Protein AF-A0A1Q3WBA0-F1 (afdb_monomer)

Mean predicted aligned error: 8.62 Å

Nearest PDB structures (foldseek):
  8e0m-assembly3_I  TM=2.182E-01  e=8.206E+00  synthetic construct

Foldseek 3Di:
DDDDDPDPVVVVVVVVVVVVVVVVVVVVVLVVLLDDQAAADL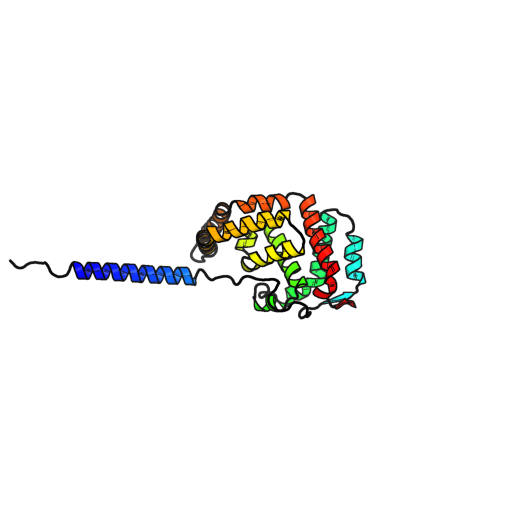PAAAAFDCPPADEDAPVLLVCLCVQLVPLALVSLVVSLVSCCVRQPPVVCVVCPPCLLPVVSSNNAHSLRLLSSLLCLCCVQCVPPFPLSSCLVRVNSLVVNLVSCVLLVVVVLNVLSVVQVVLCVVCVVVLSVLSCQLPPPVDDNVSNVVSSVVNVVSTDSRVVNSVLVVDSSSSSSSSVSSSVSCVVPVSSRHHHD

Sequence (240 aa):
MSGILGNDWLDWLLNIAVVLAVGSFVWRFIRSRLRIVKQFDINQGNQSKLIHSVTVEKEQMNDITISHNANSYDSIGNAINEYTELLFDNMAKEHRGEERSHEFWLELTRGQKVFWTYLVFEGEVDNGGLFQFMHNSPEHLYAARQMMVELKQERLLTDYNIFLKEVEEKRTQLRWNTWRSNNPFYSQQKRLQAFSEGYKILKTPEIIEAYFYEDDFKGQWRKAMCDYIKRNADQYAVLA

Structure (mmCIF, N/CA/C/O backbone):
data_AF-A0A1Q3WBA0-F1
#
_entry.id   AF-A0A1Q3WBA0-F1
#
loop_
_atom_site.group_PDB
_atom_site.id
_atom_site.type_symbol
_atom_site.label_atom_id
_atom_site.label_alt_id
_atom_site.label_comp_id
_atom_site.label_asym_id
_atom_site.label_entity_id
_atom_site.label_seq_id
_atom_site.pdbx_PDB_ins_code
_atom_site.Cartn_x
_atom_site.Cartn_y
_atom_site.Cartn_z
_atom_site.occupancy
_atom_site.B_iso_or_equiv
_atom_site.auth_seq_id
_atom_site.auth_comp_id
_atom_site.auth_asym_id
_atom_site.auth_atom_id
_atom_site.pdbx_PDB_model_num
ATOM 1 N N . MET A 1 1 ? 18.504 -17.896 -75.028 1.00 42.22 1 MET A N 1
ATOM 2 C CA . MET A 1 1 ? 18.855 -17.181 -73.783 1.00 42.22 1 MET A CA 1
ATOM 3 C C . MET A 1 1 ? 17.558 -16.788 -73.097 1.00 42.22 1 MET A C 1
ATOM 5 O O . MET A 1 1 ? 16.963 -15.789 -73.463 1.00 42.22 1 MET A O 1
ATOM 9 N N . SER A 1 2 ? 17.061 -17.617 -72.185 1.00 44.16 2 SER A N 1
ATOM 10 C CA . SER A 1 2 ? 15.859 -17.327 -71.393 1.00 44.16 2 SER A CA 1
ATOM 11 C C . SER A 1 2 ? 16.131 -17.820 -69.980 1.00 44.16 2 SER A C 1
ATOM 13 O O . SER A 1 2 ? 15.772 -18.935 -69.612 1.00 44.16 2 SER A O 1
ATOM 15 N N . GLY A 1 3 ? 16.909 -17.033 -69.246 1.00 46.50 3 GLY A N 1
ATOM 16 C CA . GLY A 1 3 ? 17.319 -17.339 -67.887 1.00 46.50 3 GLY A CA 1
ATOM 17 C C . GLY A 1 3 ? 16.836 -16.251 -66.943 1.00 46.50 3 GLY A C 1
ATOM 18 O O . GLY A 1 3 ? 17.272 -15.114 -67.062 1.00 46.50 3 GLY A O 1
ATOM 19 N N . ILE A 1 4 ? 15.978 -16.662 -66.007 1.00 50.81 4 ILE A N 1
ATOM 20 C CA . ILE A 1 4 ? 15.913 -16.152 -64.632 1.00 50.81 4 ILE A CA 1
ATOM 21 C C . ILE A 1 4 ? 15.488 -14.675 -64.500 1.00 50.81 4 ILE A C 1
ATOM 23 O O . ILE A 1 4 ? 16.278 -13.815 -64.139 1.00 50.81 4 ILE A O 1
ATOM 27 N N . LEU A 1 5 ? 14.204 -14.392 -64.727 1.00 53.22 5 LEU A N 1
ATOM 28 C CA . LEU A 1 5 ? 13.527 -13.194 -64.197 1.00 53.22 5 LEU A CA 1
ATOM 29 C C . LEU A 1 5 ? 12.119 -13.561 -63.701 1.00 53.22 5 LEU A C 1
ATOM 31 O O . LEU A 1 5 ? 11.122 -12.942 -64.060 1.00 53.22 5 LEU A O 1
ATOM 35 N N . GLY A 1 6 ? 12.016 -14.629 -62.915 1.00 56.62 6 GLY A N 1
ATOM 36 C CA . GLY A 1 6 ? 10.739 -15.083 -62.374 1.00 56.62 6 GLY A CA 1
ATOM 37 C C . GLY A 1 6 ? 10.922 -15.640 -60.977 1.00 56.62 6 GLY A C 1
ATOM 38 O O . GLY A 1 6 ? 11.302 -16.798 -60.866 1.00 56.62 6 GLY A O 1
ATOM 39 N N . ASN A 1 7 ? 10.702 -14.786 -59.966 1.00 58.06 7 ASN A N 1
ATOM 40 C CA . ASN A 1 7 ? 10.197 -15.083 -58.606 1.00 58.06 7 ASN A CA 1
ATOM 41 C C . ASN A 1 7 ? 10.767 -14.192 -57.481 1.00 58.06 7 ASN A C 1
ATOM 43 O O . ASN A 1 7 ? 10.247 -14.254 -56.373 1.00 58.06 7 ASN A O 1
ATOM 47 N N . ASP A 1 8 ? 11.709 -13.282 -57.757 1.00 73.62 8 ASP A N 1
ATOM 48 C CA . ASP A 1 8 ? 12.313 -12.409 -56.722 1.00 73.62 8 ASP A CA 1
ATOM 49 C C . ASP A 1 8 ? 11.293 -11.612 -55.886 1.00 73.62 8 ASP A C 1
ATOM 51 O O . ASP A 1 8 ? 11.456 -11.426 -54.680 1.00 73.62 8 ASP A O 1
ATOM 55 N N . TRP A 1 9 ? 10.204 -11.144 -56.504 1.00 79.94 9 TRP A N 1
ATOM 56 C CA . TRP A 1 9 ? 9.186 -10.361 -55.797 1.00 79.94 9 TRP A CA 1
ATOM 57 C C . TRP A 1 9 ? 8.284 -11.225 -54.899 1.00 79.94 9 TRP A C 1
ATOM 59 O O . TRP A 1 9 ? 7.791 -10.733 -53.883 1.00 79.94 9 TRP A O 1
ATOM 69 N N . LEU A 1 10 ? 8.087 -12.506 -55.239 1.00 79.62 10 LEU A N 1
ATOM 70 C CA . LEU A 1 10 ? 7.336 -13.460 -54.417 1.00 79.62 10 LEU A CA 1
ATOM 71 C C . LEU A 1 10 ? 8.139 -13.849 -53.177 1.00 79.62 10 LEU A C 1
ATOM 73 O O . LEU A 1 10 ? 7.582 -13.872 -52.081 1.00 79.62 10 LEU A O 1
ATOM 77 N N . ASP A 1 11 ? 9.445 -14.061 -53.328 1.00 80.12 11 ASP A N 1
ATOM 78 C CA . ASP A 1 11 ? 10.343 -14.319 -52.201 1.00 80.12 11 ASP A CA 1
ATOM 79 C C . ASP A 1 11 ? 10.444 -13.096 -51.280 1.00 80.12 11 ASP A C 1
ATOM 81 O O . ASP A 1 11 ? 10.443 -13.225 -50.053 1.00 80.12 11 ASP A O 1
ATOM 85 N N . TRP A 1 12 ? 10.448 -11.883 -51.839 1.00 83.88 12 TRP A N 1
ATOM 86 C CA . TRP A 1 12 ? 10.403 -10.650 -51.051 1.00 83.88 12 TRP A CA 1
ATOM 87 C C . TRP A 1 12 ? 9.094 -10.509 -50.259 1.00 83.88 12 TRP A C 1
ATOM 89 O O . TRP A 1 12 ? 9.121 -10.226 -49.058 1.00 83.88 12 TRP A O 1
ATOM 99 N N . LEU A 1 13 ? 7.945 -10.778 -50.889 1.00 86.06 13 LEU A N 1
ATOM 100 C CA . LEU A 1 13 ? 6.645 -10.778 -50.208 1.00 86.06 13 LEU A CA 1
ATOM 101 C C . LEU A 1 13 ? 6.547 -11.862 -49.133 1.00 86.06 13 LEU A C 1
ATOM 103 O O . LEU A 1 13 ? 6.006 -11.599 -48.059 1.00 86.06 13 LEU A O 1
ATOM 107 N N . LEU A 1 14 ? 7.087 -13.055 -49.388 1.00 86.38 14 LEU A N 1
ATOM 108 C CA . LEU A 1 14 ? 7.121 -14.141 -48.413 1.00 86.38 14 LEU A CA 1
ATOM 109 C C . LEU A 1 14 ? 7.961 -13.750 -47.193 1.00 86.38 14 LEU A C 1
ATOM 111 O O . LEU A 1 14 ? 7.514 -13.927 -46.061 1.00 86.38 14 LEU A O 1
ATOM 115 N N . ASN A 1 15 ? 9.130 -13.143 -47.403 1.00 85.94 15 ASN A N 1
ATOM 116 C CA . ASN A 1 15 ? 9.971 -12.641 -46.317 1.00 85.94 15 ASN A CA 1
ATOM 117 C C . ASN A 1 15 ? 9.261 -11.558 -45.490 1.00 85.94 15 ASN A C 1
ATOM 119 O O . ASN A 1 15 ? 9.297 -11.608 -44.260 1.00 85.94 15 ASN A O 1
ATOM 123 N N . ILE A 1 16 ? 8.549 -10.623 -46.127 1.00 89.31 16 ILE A N 1
ATOM 124 C CA . ILE A 1 16 ? 7.741 -9.620 -45.413 1.00 89.31 16 ILE A CA 1
ATOM 125 C C . ILE A 1 16 ? 6.619 -10.281 -44.618 1.00 89.31 16 ILE A C 1
ATOM 127 O O . ILE A 1 16 ? 6.418 -9.942 -43.452 1.00 89.31 16 ILE A O 1
ATOM 131 N N . ALA A 1 17 ? 5.906 -11.239 -45.210 1.00 89.25 17 ALA A N 1
ATOM 132 C CA . ALA A 1 17 ? 4.840 -11.964 -44.530 1.00 89.25 17 ALA A CA 1
ATOM 133 C C . ALA A 1 17 ? 5.369 -12.724 -43.304 1.00 89.25 17 ALA A C 1
ATOM 135 O O . ALA A 1 17 ? 4.744 -12.677 -42.244 1.00 89.25 17 ALA A O 1
ATOM 136 N N . VAL A 1 18 ? 6.545 -13.352 -43.407 1.00 89.25 18 VAL A N 1
ATOM 137 C CA . VAL A 1 18 ? 7.218 -14.027 -42.287 1.00 89.25 18 VAL A CA 1
ATOM 138 C C . VAL A 1 18 ? 7.628 -13.026 -41.206 1.00 89.25 18 VAL A C 1
ATOM 140 O O . VAL A 1 18 ? 7.329 -13.253 -40.035 1.00 89.25 18 VAL A O 1
ATOM 143 N N . VAL A 1 19 ? 8.239 -11.893 -41.563 1.00 90.31 19 VAL A N 1
ATOM 144 C CA . VAL A 1 19 ? 8.619 -10.845 -40.596 1.00 90.31 19 VAL A CA 1
ATOM 145 C C . VAL A 1 19 ? 7.391 -10.273 -39.883 1.00 90.31 19 VAL A C 1
ATOM 147 O O . VAL A 1 19 ? 7.418 -10.109 -38.664 1.00 90.31 19 VAL A O 1
ATOM 150 N N . LEU A 1 20 ? 6.292 -10.023 -40.598 1.00 89.38 20 LEU A N 1
ATOM 151 C CA . LEU A 1 20 ? 5.037 -9.552 -40.006 1.00 89.38 20 LEU A CA 1
ATOM 152 C C . LEU A 1 20 ? 4.384 -10.618 -39.119 1.00 89.38 20 LEU A C 1
ATOM 154 O O . LEU A 1 20 ? 3.871 -10.285 -38.050 1.00 89.38 20 LEU A O 1
ATOM 158 N N . ALA A 1 21 ? 4.423 -11.892 -39.514 1.00 86.12 21 ALA A N 1
ATOM 159 C CA . ALA A 1 21 ? 3.879 -12.995 -38.727 1.00 86.12 21 ALA A CA 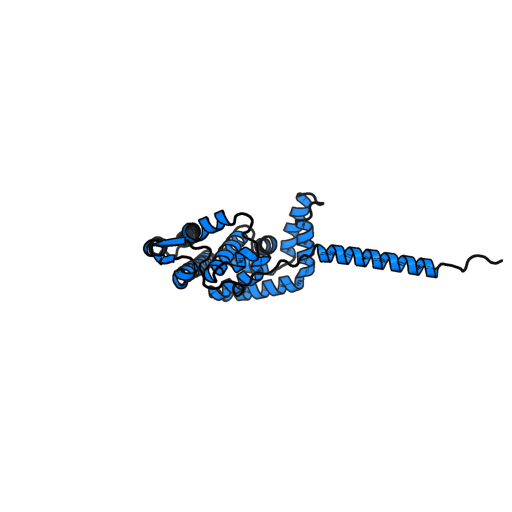1
ATOM 160 C C . ALA A 1 21 ? 4.675 -13.212 -37.433 1.00 86.12 21 ALA A C 1
ATOM 162 O O . ALA A 1 21 ? 4.083 -13.288 -36.356 1.00 86.12 21 ALA A O 1
ATOM 163 N N . VAL A 1 22 ? 6.008 -13.236 -37.517 1.00 86.94 22 VAL A N 1
ATOM 164 C CA . VAL A 1 22 ? 6.902 -13.335 -36.354 1.00 86.94 22 VAL A CA 1
ATOM 165 C C . VAL A 1 22 ? 6.763 -12.095 -35.478 1.00 86.94 22 VAL A C 1
ATOM 167 O O . VAL A 1 22 ? 6.588 -12.227 -34.271 1.00 86.94 22 VAL A O 1
ATOM 170 N N . GLY A 1 23 ? 6.750 -10.896 -36.062 1.00 86.38 23 GLY A N 1
ATOM 171 C CA . GLY A 1 23 ? 6.551 -9.641 -35.338 1.00 86.38 23 GLY A CA 1
ATOM 172 C C . GLY A 1 23 ? 5.206 -9.590 -34.611 1.00 86.38 23 GLY A C 1
ATOM 173 O O . GLY A 1 23 ? 5.156 -9.233 -33.437 1.00 86.38 23 GLY A O 1
ATOM 174 N N . SER A 1 24 ? 4.120 -10.022 -35.258 1.00 82.44 24 SER A N 1
ATOM 175 C CA . SER A 1 24 ? 2.780 -10.112 -34.664 1.00 82.44 24 SER A CA 1
ATOM 176 C C . SER A 1 24 ? 2.705 -11.175 -33.570 1.00 82.44 24 SER A C 1
ATOM 178 O O . SER A 1 24 ? 2.121 -10.930 -32.513 1.00 82.44 24 SER A O 1
ATOM 180 N N . PHE A 1 25 ? 3.332 -12.336 -33.775 1.00 81.62 25 PHE A N 1
ATOM 181 C CA . PHE A 1 25 ? 3.422 -13.386 -32.765 1.00 81.62 25 PHE A CA 1
ATOM 182 C C . PHE A 1 25 ? 4.210 -12.913 -31.544 1.00 81.62 25 PHE A C 1
ATOM 184 O O . PHE A 1 25 ? 3.712 -13.020 -30.428 1.00 81.62 25 PHE A O 1
ATOM 191 N N . VAL A 1 26 ? 5.389 -12.321 -31.744 1.00 79.00 26 VAL A N 1
ATOM 192 C CA . VAL A 1 26 ? 6.217 -11.741 -30.680 1.00 79.00 26 VAL A CA 1
ATOM 193 C C . VAL A 1 26 ? 5.460 -10.618 -29.971 1.00 79.00 26 VAL A C 1
ATOM 195 O O . VAL A 1 26 ? 5.419 -10.605 -28.746 1.00 79.00 26 VAL A O 1
ATOM 198 N N . TRP A 1 27 ? 4.771 -9.734 -30.697 1.00 75.94 27 TRP A N 1
ATOM 199 C CA . TRP A 1 27 ? 3.952 -8.669 -30.111 1.00 75.94 27 TRP A CA 1
ATOM 200 C C . TRP A 1 27 ? 2.781 -9.213 -29.288 1.00 75.94 27 TRP A C 1
ATOM 202 O O . TRP A 1 27 ? 2.548 -8.754 -28.172 1.00 75.94 27 TRP A O 1
ATOM 212 N N . ARG A 1 28 ? 2.058 -10.220 -29.790 1.00 72.44 28 ARG A N 1
ATOM 213 C CA . ARG A 1 28 ? 0.975 -10.897 -29.056 1.00 72.44 28 ARG A CA 1
ATOM 214 C C . ARG A 1 28 ? 1.505 -11.641 -27.837 1.00 72.44 28 ARG A C 1
ATOM 216 O O . ARG A 1 28 ? 0.902 -11.549 -26.770 1.00 72.44 28 ARG A O 1
ATOM 223 N N . PHE A 1 29 ? 2.632 -12.329 -27.972 1.00 71.25 29 PHE A N 1
ATOM 224 C CA . PHE A 1 29 ? 3.295 -13.045 -26.889 1.00 71.25 29 PHE A CA 1
ATOM 225 C C . PHE A 1 29 ? 3.735 -12.075 -25.789 1.00 71.25 29 PHE A C 1
ATOM 227 O O . PHE A 1 29 ? 3.346 -12.255 -24.634 1.00 71.25 29 PHE A O 1
ATOM 234 N N . ILE A 1 30 ? 4.426 -10.991 -26.154 1.00 66.81 30 ILE A N 1
ATOM 235 C CA . ILE A 1 30 ? 4.799 -9.899 -25.249 1.00 66.81 30 ILE A CA 1
ATOM 236 C C . ILE A 1 30 ? 3.536 -9.324 -24.602 1.00 66.81 30 ILE A C 1
ATOM 238 O O . ILE A 1 30 ? 3.411 -9.379 -23.385 1.00 66.81 30 ILE A O 1
ATOM 242 N N . ARG A 1 31 ? 2.536 -8.883 -25.374 1.00 63.75 31 ARG A N 1
ATOM 243 C CA . ARG A 1 31 ? 1.287 -8.299 -24.850 1.00 63.75 31 ARG A CA 1
ATOM 244 C C . ARG A 1 31 ? 0.543 -9.224 -23.885 1.00 63.75 31 ARG A C 1
ATOM 246 O O . ARG A 1 31 ? 0.021 -8.744 -22.887 1.00 63.75 31 ARG A O 1
ATOM 253 N N . SER A 1 32 ? 0.507 -10.529 -24.151 1.00 56.81 32 SER A N 1
ATOM 254 C CA . SER A 1 32 ? -0.146 -11.511 -23.272 1.00 56.81 32 SER A CA 1
ATOM 255 C C . SER A 1 32 ? 0.597 -11.711 -21.946 1.00 56.81 32 SER A C 1
ATOM 257 O O . SER A 1 32 ? -0.029 -11.935 -20.911 1.00 56.81 32 SER A O 1
ATOM 259 N N . ARG A 1 33 ? 1.930 -11.582 -21.961 1.00 57.09 33 ARG A N 1
ATOM 260 C CA . ARG A 1 33 ? 2.794 -11.627 -20.774 1.00 57.09 33 ARG A CA 1
ATOM 261 C C . ARG A 1 33 ? 2.853 -10.287 -20.036 1.00 57.09 33 ARG A C 1
ATOM 263 O O . ARG A 1 33 ? 3.141 -10.277 -18.846 1.00 57.09 33 ARG A O 1
ATOM 270 N N . LEU A 1 34 ? 2.495 -9.184 -20.695 1.00 57.44 34 LEU A N 1
ATOM 271 C CA . LEU A 1 34 ? 2.247 -7.867 -20.098 1.00 57.44 34 LEU A CA 1
ATOM 272 C C . LEU A 1 34 ? 0.829 -7.788 -19.491 1.00 57.44 34 LEU A C 1
ATOM 274 O O . LEU A 1 34 ? 0.082 -6.847 -19.779 1.00 57.44 34 LEU A O 1
ATOM 278 N N . ARG A 1 35 ? 0.431 -8.788 -18.685 1.00 52.84 35 ARG A N 1
ATOM 279 C CA . ARG A 1 35 ? -0.866 -8.801 -17.982 1.00 52.84 35 ARG A CA 1
ATOM 280 C C . ARG A 1 35 ? -1.058 -7.469 -17.250 1.00 52.84 35 ARG A C 1
ATOM 282 O O . ARG A 1 35 ? -0.177 -7.011 -16.527 1.00 52.84 35 ARG A O 1
ATOM 289 N N . ILE A 1 36 ? -2.212 -6.838 -17.458 1.00 58.31 36 ILE A N 1
ATOM 290 C CA . ILE A 1 36 ? -2.608 -5.662 -16.686 1.00 58.31 36 ILE A CA 1
ATOM 291 C C . ILE A 1 36 ? -2.980 -6.184 -15.300 1.00 58.31 36 ILE A C 1
ATOM 293 O O . ILE A 1 36 ? -3.981 -6.885 -15.164 1.00 58.31 36 ILE A O 1
ATOM 297 N N . VAL A 1 37 ? -2.152 -5.889 -14.300 1.00 68.19 37 VAL A N 1
ATOM 298 C CA . VAL A 1 37 ? -2.517 -6.108 -12.898 1.00 68.19 37 VAL A CA 1
ATOM 299 C C . VAL A 1 37 ? -3.760 -5.266 -12.628 1.00 68.19 37 VAL A C 1
ATOM 301 O O . VAL A 1 37 ? -3.736 -4.054 -12.872 1.00 68.19 37 VAL A O 1
ATOM 304 N N . LYS A 1 38 ? -4.857 -5.909 -12.204 1.00 80.81 38 LYS A N 1
ATOM 305 C CA . LYS A 1 38 ? -6.061 -5.186 -11.784 1.00 80.81 38 LYS A CA 1
ATOM 306 C C . LYS A 1 38 ? -5.668 -4.282 -10.623 1.00 80.81 38 LYS A C 1
ATOM 308 O O . LYS A 1 38 ? -5.063 -4.743 -9.666 1.00 80.81 38 LYS A O 1
ATOM 313 N N . GLN A 1 39 ? -5.970 -3.002 -10.758 1.00 90.75 39 GLN A N 1
ATOM 314 C CA . GLN A 1 39 ? -5.640 -2.013 -9.746 1.00 90.75 39 GLN A CA 1
ATOM 315 C C . GLN A 1 39 ? -6.726 -2.009 -8.679 1.00 90.75 39 GLN A C 1
ATOM 317 O O . GLN A 1 39 ? -7.914 -2.077 -9.006 1.00 90.75 39 GLN A O 1
ATOM 322 N N . PHE A 1 40 ? -6.311 -1.931 -7.425 1.00 95.62 40 PHE A N 1
ATOM 323 C CA . PHE A 1 40 ? -7.199 -1.715 -6.302 1.00 95.62 40 PHE A CA 1
ATOM 324 C C . PHE A 1 40 ? -7.615 -0.248 -6.232 1.00 95.62 40 PHE A C 1
ATOM 326 O O . PHE A 1 40 ? -6.835 0.670 -6.492 1.00 95.62 40 PHE A O 1
ATOM 333 N N . ASP A 1 41 ? -8.880 -0.053 -5.887 1.00 95.81 41 ASP A N 1
ATOM 334 C CA . ASP A 1 41 ? -9.521 1.241 -5.698 1.00 95.81 41 ASP A CA 1
ATOM 335 C C . ASP A 1 41 ? -10.349 1.143 -4.419 1.00 95.81 41 ASP A C 1
ATOM 337 O O . ASP A 1 41 ? -11.211 0.263 -4.300 1.00 95.81 41 ASP A O 1
ATOM 341 N N . ILE A 1 42 ? -10.080 2.022 -3.451 1.00 96.88 42 ILE A N 1
ATOM 342 C CA . ILE A 1 42 ? -10.746 1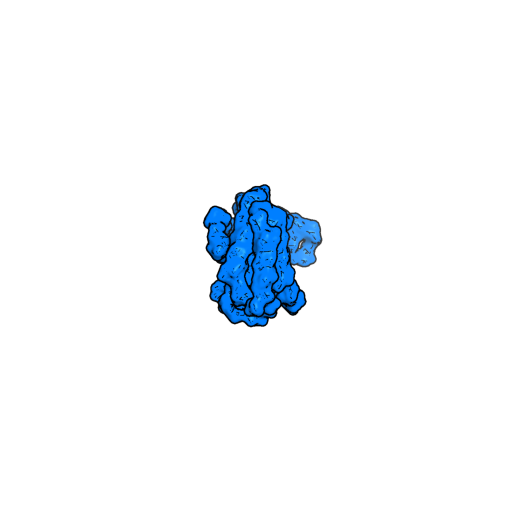.998 -2.144 1.00 96.88 42 ILE A CA 1
ATOM 343 C C . ILE A 1 42 ? -12.260 2.217 -2.268 1.00 96.88 42 ILE A C 1
ATOM 345 O O . ILE A 1 42 ? -13.016 1.812 -1.388 1.00 96.88 42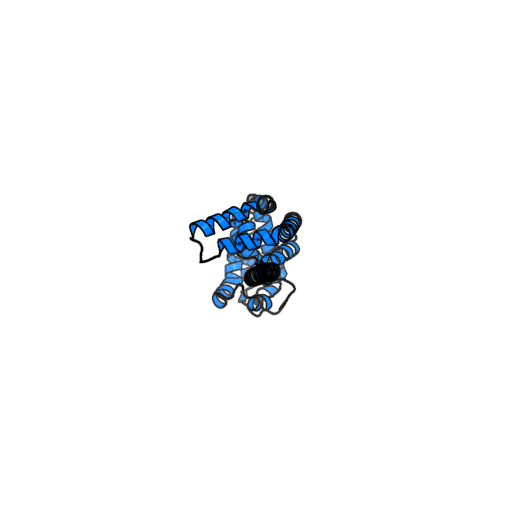 ILE A O 1
ATOM 349 N N . ASN A 1 43 ? -12.719 2.810 -3.375 1.00 96.00 43 ASN A N 1
ATOM 350 C CA . ASN A 1 43 ? -14.131 3.094 -3.632 1.00 96.00 43 ASN A CA 1
ATOM 351 C C . ASN A 1 43 ? -14.882 1.933 -4.306 1.00 96.00 43 ASN A C 1
ATOM 353 O O . ASN A 1 43 ? -16.095 2.020 -4.485 1.00 96.00 43 ASN A O 1
ATOM 357 N N . GLN A 1 44 ? -14.195 0.861 -4.710 1.00 95.06 44 GLN A N 1
ATOM 358 C CA . GLN A 1 44 ? -14.828 -0.294 -5.352 1.00 95.06 44 GLN A CA 1
ATOM 359 C C . GLN A 1 44 ? -15.251 -1.349 -4.330 1.00 95.06 44 GLN A C 1
ATOM 361 O O . GLN A 1 44 ? -14.561 -1.568 -3.340 1.00 95.06 44 GLN A O 1
ATOM 366 N N . GLY A 1 45 ? -16.357 -2.048 -4.596 1.00 94.50 45 GLY A N 1
ATOM 367 C CA . GLY A 1 45 ? -16.848 -3.145 -3.755 1.00 94.50 45 GLY A CA 1
ATOM 368 C C . GLY A 1 45 ? -17.501 -2.676 -2.456 1.00 94.50 45 GLY A C 1
ATOM 369 O O . GLY A 1 45 ? -18.058 -1.581 -2.387 1.00 94.50 45 GLY A O 1
ATOM 370 N N . ASN A 1 46 ? -17.434 -3.517 -1.427 1.00 94.50 46 ASN A N 1
ATOM 371 C CA . ASN A 1 46 ? -17.972 -3.233 -0.105 1.00 94.50 46 ASN A CA 1
ATOM 372 C C . ASN A 1 46 ? -17.361 -1.955 0.490 1.00 94.50 46 ASN A C 1
ATOM 374 O O . ASN A 1 46 ? -16.178 -1.679 0.318 1.00 94.50 46 ASN A O 1
ATOM 378 N N . GLN A 1 47 ? -18.172 -1.153 1.174 1.00 95.12 47 GLN A N 1
ATOM 379 C CA . GLN A 1 47 ? -17.715 0.097 1.785 1.00 95.12 47 GLN A CA 1
ATOM 380 C C . GLN A 1 47 ? -17.912 0.125 3.297 1.00 95.12 47 GLN A C 1
ATOM 382 O O . GLN A 1 47 ? -17.185 0.854 3.955 1.00 95.12 47 GLN A O 1
ATOM 387 N N . SER A 1 48 ? -18.844 -0.658 3.846 1.00 93.19 48 SER A N 1
ATOM 388 C CA . SER A 1 48 ? -19.259 -0.515 5.249 1.00 93.19 48 SER A CA 1
ATOM 389 C C . SER A 1 48 ? -19.654 -1.812 5.945 1.00 93.19 48 SER A C 1
ATOM 391 O O . SER A 1 48 ? -19.653 -1.862 7.171 1.00 93.19 48 SER A O 1
ATOM 393 N N . LYS A 1 49 ? -20.018 -2.871 5.213 1.00 93.50 49 LYS A N 1
ATOM 394 C CA . LYS A 1 49 ? -20.463 -4.117 5.840 1.00 93.50 49 LYS A CA 1
ATOM 395 C C . LYS A 1 49 ? -19.252 -4.888 6.353 1.00 93.50 49 LYS A C 1
ATOM 397 O O . LYS A 1 49 ? -18.442 -5.331 5.553 1.00 93.50 49 LYS A O 1
ATOM 402 N N . LEU A 1 50 ? -19.148 -5.116 7.655 1.00 90.44 50 LEU A N 1
ATOM 403 C CA . LEU A 1 50 ? -18.098 -5.972 8.205 1.00 90.44 50 LEU A CA 1
ATOM 404 C C . LEU A 1 50 ? -18.358 -7.441 7.830 1.00 90.44 50 LEU A C 1
ATOM 406 O O . LEU A 1 50 ? -19.174 -8.112 8.456 1.00 90.44 50 LEU A O 1
ATOM 410 N N . ILE A 1 51 ? -17.716 -7.909 6.758 1.00 89.25 51 ILE A N 1
ATOM 411 C CA . ILE A 1 51 ? -17.724 -9.322 6.344 1.00 89.25 51 ILE A CA 1
ATOM 412 C C . ILE A 1 51 ? -16.653 -10.076 7.133 1.00 89.25 51 ILE A C 1
ATOM 414 O O . ILE A 1 51 ? -16.943 -11.085 7.766 1.00 89.25 51 ILE A O 1
ATOM 418 N N . HIS A 1 52 ? -15.444 -9.514 7.154 1.00 85.25 52 HIS A N 1
ATOM 419 C CA . HIS A 1 52 ? -14.319 -9.984 7.953 1.00 85.25 52 HIS A CA 1
ATOM 420 C C . HIS A 1 52 ? -14.285 -9.170 9.243 1.00 85.25 52 HIS A C 1
ATOM 422 O O . HIS A 1 52 ? -13.665 -8.110 9.295 1.00 85.25 52 HIS A O 1
ATOM 428 N N . SER A 1 53 ? -15.065 -9.584 10.242 1.00 78.25 53 SER A N 1
ATOM 429 C CA . SER A 1 53 ? -15.227 -8.841 11.495 1.00 78.25 53 SER A CA 1
ATOM 430 C C . SER A 1 53 ? -14.531 -9.536 12.654 1.00 78.25 53 SER A C 1
ATOM 432 O O . SER A 1 53 ? -14.747 -10.727 12.875 1.00 78.25 53 SER A O 1
ATOM 434 N N . VAL A 1 54 ? -13.825 -8.766 13.471 1.00 83.19 54 VAL A N 1
ATOM 435 C CA . VAL A 1 54 ? -13.508 -9.154 14.847 1.00 83.19 54 VAL A CA 1
ATOM 436 C C . VAL A 1 54 ? -14.493 -8.480 15.799 1.00 83.19 54 VAL A C 1
ATOM 438 O O . VAL A 1 54 ? -15.029 -7.413 15.492 1.00 83.19 54 VAL A O 1
ATOM 441 N N . THR A 1 55 ? -14.769 -9.113 16.937 1.00 85.44 55 THR A N 1
ATOM 442 C CA . THR A 1 55 ? -15.439 -8.438 18.056 1.00 85.44 55 THR A CA 1
ATOM 443 C C . THR A 1 55 ? -14.363 -7.953 19.008 1.00 85.44 55 THR A C 1
ATOM 445 O O . THR A 1 55 ? -13.492 -8.736 19.385 1.00 85.44 55 THR A O 1
ATOM 448 N N . VAL A 1 56 ? -14.412 -6.676 19.367 1.00 86.38 56 VAL A N 1
ATOM 449 C CA . VAL A 1 56 ? -13.453 -6.051 20.282 1.00 86.38 56 VAL A CA 1
ATOM 450 C C . VAL A 1 56 ? -14.185 -5.240 21.322 1.00 86.38 56 VAL A C 1
ATOM 452 O O . VAL A 1 56 ? -15.135 -4.520 21.007 1.00 86.38 56 VAL A O 1
ATOM 455 N N . GLU A 1 57 ? -13.697 -5.317 22.552 1.00 86.94 57 GLU A N 1
ATOM 456 C CA . GLU A 1 57 ? -14.140 -4.427 23.614 1.00 86.94 57 GLU A CA 1
ATOM 457 C C . GLU A 1 57 ? -13.650 -3.010 23.306 1.00 86.94 57 GLU A C 1
ATOM 459 O O . GLU A 1 57 ? -12.488 -2.797 22.935 1.00 86.94 57 GLU A O 1
ATOM 464 N N . LYS A 1 58 ? -14.511 -2.003 23.486 1.00 82.81 58 LYS A N 1
ATOM 465 C CA . LYS A 1 58 ? -14.117 -0.592 23.284 1.00 82.81 58 LYS A CA 1
ATOM 466 C C . LYS A 1 58 ? -12.906 -0.198 24.126 1.00 82.81 58 LYS A C 1
ATOM 468 O O . LYS A 1 58 ? -12.108 0.636 23.704 1.00 82.81 58 LYS A O 1
ATOM 473 N N . GLU A 1 59 ? -12.780 -0.799 25.303 1.00 83.00 59 GLU A N 1
ATOM 474 C CA . GLU A 1 59 ? -11.671 -0.586 26.230 1.00 83.00 59 GLU A CA 1
ATOM 475 C C . GLU A 1 59 ? -10.335 -1.013 25.614 1.00 83.00 59 GLU A C 1
ATOM 477 O O . GLU A 1 59 ? -9.392 -0.236 25.667 1.00 83.00 59 GLU A O 1
ATOM 482 N N . GLN A 1 60 ? -10.276 -2.128 24.877 1.00 84.25 60 GLN A N 1
ATOM 483 C CA . GLN A 1 60 ? -9.042 -2.582 24.218 1.00 84.25 60 GLN A CA 1
ATOM 484 C C . GLN A 1 60 ? -8.534 -1.570 23.178 1.00 84.25 60 GLN A C 1
ATOM 486 O O . GLN A 1 60 ? -7.346 -1.265 23.117 1.00 84.25 60 GLN A O 1
ATOM 491 N N . MET A 1 61 ? -9.439 -0.980 22.390 1.00 82.12 61 MET A N 1
ATOM 492 C CA . MET A 1 61 ? -9.084 0.062 21.414 1.00 82.12 61 MET A CA 1
ATOM 493 C C . MET A 1 61 ? -8.607 1.362 22.089 1.00 82.12 61 MET A C 1
ATOM 495 O O . MET A 1 61 ? -7.753 2.083 21.550 1.00 82.12 61 MET A O 1
ATOM 499 N N . ASN A 1 62 ? -9.164 1.669 23.264 1.00 78.62 62 ASN A N 1
ATOM 500 C CA . ASN A 1 62 ? -8.767 2.812 24.081 1.00 78.62 62 ASN A CA 1
ATOM 501 C C . ASN A 1 62 ? -7.426 2.568 24.787 1.00 78.62 62 ASN A C 1
ATOM 503 O O . ASN A 1 62 ? -6.620 3.492 24.870 1.00 78.62 62 ASN A O 1
ATOM 507 N N . ASP A 1 63 ? -7.143 1.344 25.221 1.00 81.56 63 ASP A N 1
ATOM 508 C CA . ASP A 1 63 ? -5.900 0.987 25.904 1.00 81.56 63 ASP A CA 1
ATOM 509 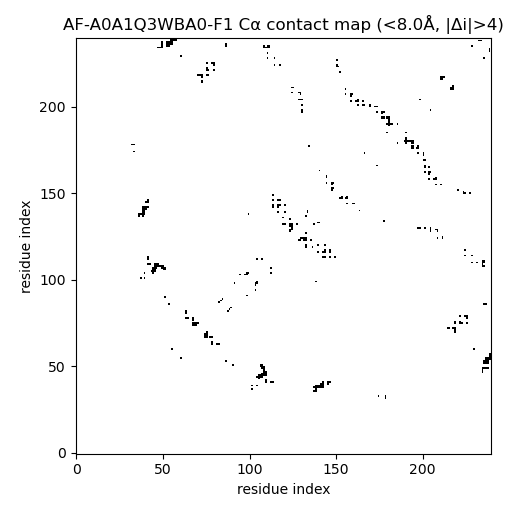C C . ASP A 1 63 ? -4.692 1.122 24.979 1.00 81.56 63 ASP A C 1
ATOM 511 O O . ASP A 1 63 ? -3.706 1.742 25.375 1.00 81.56 63 ASP A O 1
ATOM 515 N N . ILE A 1 64 ? -4.798 0.687 23.716 1.00 81.00 64 ILE A N 1
ATOM 516 C CA . ILE A 1 64 ? -3.766 0.941 22.689 1.00 81.00 64 ILE A CA 1
ATOM 517 C C . ILE A 1 64 ? -3.502 2.453 22.578 1.00 81.00 64 ILE A C 1
ATOM 519 O O . ILE A 1 64 ? -2.367 2.919 22.489 1.00 81.00 64 ILE A O 1
ATOM 523 N N . THR A 1 65 ? -4.562 3.265 22.631 1.00 72.00 65 THR A N 1
ATOM 524 C CA . THR A 1 65 ? -4.440 4.728 22.554 1.00 72.00 65 THR A CA 1
ATOM 525 C C . THR A 1 65 ? -3.724 5.319 23.762 1.00 72.00 65 THR A C 1
ATOM 527 O O . THR A 1 65 ? -2.895 6.214 23.594 1.00 72.00 65 THR A O 1
ATOM 530 N N . ILE A 1 66 ? -4.066 4.866 24.965 1.00 71.44 66 ILE A N 1
ATOM 531 C CA . ILE A 1 66 ? -3.530 5.397 26.220 1.00 71.44 66 ILE A CA 1
ATOM 532 C C . ILE A 1 66 ? -2.071 4.969 26.389 1.00 71.44 66 ILE A C 1
ATOM 534 O O . ILE A 1 66 ? -1.218 5.820 26.651 1.00 71.44 66 ILE A O 1
ATOM 538 N N . SER A 1 67 ? -1.782 3.685 26.171 1.00 72.94 67 SER A N 1
ATOM 539 C CA . SER A 1 67 ? -0.444 3.093 26.278 1.00 72.94 67 SER A CA 1
ATOM 540 C C . SER A 1 67 ? 0.555 3.740 25.323 1.00 72.94 67 SER A C 1
ATOM 542 O O . SER A 1 67 ? 1.731 3.873 25.660 1.00 72.94 67 SER A O 1
ATOM 544 N N . HIS A 1 68 ? 0.074 4.230 24.176 1.00 71.81 68 HIS A N 1
ATOM 545 C CA . HIS A 1 68 ? 0.911 4.823 23.137 1.00 71.81 68 HIS A CA 1
ATOM 546 C C . HIS A 1 68 ? 0.696 6.325 22.915 1.00 71.81 68 HIS A C 1
ATOM 548 O O . HIS A 1 68 ? 1.062 6.864 21.871 1.00 71.81 68 HIS A O 1
ATOM 554 N N . ASN A 1 69 ? 0.152 7.036 23.908 1.00 64.88 69 ASN A N 1
ATOM 555 C CA . ASN A 1 69 ? -0.084 8.485 23.837 1.00 64.88 69 ASN A CA 1
ATOM 556 C C . ASN A 1 69 ? 1.217 9.322 23.817 1.00 64.88 69 ASN A C 1
ATOM 558 O O . ASN A 1 69 ? 1.196 10.531 23.584 1.00 64.88 69 ASN A O 1
ATOM 562 N N . ALA A 1 70 ? 2.374 8.700 24.058 1.00 60.41 70 ALA A N 1
ATOM 563 C CA . ALA A 1 70 ? 3.655 9.342 23.807 1.00 60.41 70 ALA A CA 1
ATOM 564 C C . ALA A 1 70 ? 3.857 9.484 22.289 1.00 60.41 70 ALA A C 1
ATOM 566 O O . ALA A 1 70 ? 3.910 8.486 21.575 1.00 60.41 70 ALA A O 1
ATOM 567 N N . ASN A 1 71 ? 4.026 10.719 21.801 1.00 63.38 71 ASN A N 1
ATOM 568 C CA . ASN A 1 71 ? 4.336 11.021 20.394 1.00 63.38 71 ASN A CA 1
ATOM 569 C C . ASN A 1 71 ? 5.750 10.553 19.965 1.00 63.38 71 ASN A C 1
ATOM 571 O O . ASN A 1 71 ? 6.345 11.144 19.068 1.00 63.38 71 ASN A O 1
ATOM 575 N N . SER A 1 72 ? 6.331 9.545 20.623 1.00 66.00 72 SER A N 1
ATOM 576 C CA . SER A 1 72 ? 7.601 8.963 20.201 1.00 66.00 72 SER A CA 1
ATOM 577 C C . SER A 1 72 ? 7.378 7.959 19.072 1.00 66.00 72 SER A C 1
ATOM 579 O O . SER A 1 72 ? 6.359 7.266 19.014 1.00 66.00 72 SER A O 1
ATOM 581 N N . TYR A 1 73 ? 8.357 7.875 18.175 1.00 63.75 73 TYR A N 1
ATOM 582 C CA . TYR A 1 73 ? 8.326 6.986 17.016 1.00 63.75 73 TYR A CA 1
ATOM 583 C C . TYR A 1 73 ? 8.089 5.511 17.398 1.00 63.75 73 TYR A C 1
ATOM 585 O O . TYR A 1 73 ? 7.213 4.865 16.818 1.00 63.75 73 TYR A O 1
ATOM 593 N N . ASP A 1 74 ? 8.792 5.011 18.421 1.00 73.31 74 ASP A N 1
ATOM 594 C CA . ASP A 1 74 ? 8.661 3.625 18.897 1.00 73.31 74 ASP A CA 1
ATOM 595 C C . ASP A 1 74 ? 7.282 3.347 19.506 1.00 73.31 74 ASP A C 1
ATOM 597 O O . ASP A 1 74 ? 6.678 2.308 19.252 1.00 73.31 74 ASP A O 1
ATOM 601 N N . SER A 1 75 ? 6.748 4.304 20.272 1.00 74.38 75 SER A N 1
ATOM 602 C CA . SER A 1 75 ? 5.428 4.190 20.897 1.00 74.38 75 SER A CA 1
ATOM 603 C C . SER A 1 75 ? 4.330 4.062 19.842 1.00 74.38 75 SER A C 1
ATOM 605 O O . SER A 1 75 ? 3.494 3.166 19.910 1.00 74.38 75 SER A O 1
ATOM 607 N N . ILE A 1 76 ? 4.361 4.905 18.811 1.00 75.25 76 ILE A N 1
ATOM 608 C CA . ILE A 1 76 ? 3.351 4.868 17.749 1.00 75.25 76 ILE A CA 1
ATOM 609 C C . ILE A 1 76 ? 3.548 3.639 16.841 1.00 75.25 76 ILE A C 1
ATOM 611 O O . ILE A 1 76 ? 2.565 3.062 16.379 1.00 75.25 76 ILE A O 1
ATOM 615 N N . GLY A 1 77 ? 4.791 3.202 16.607 1.00 74.62 77 GLY A N 1
ATOM 616 C CA . GLY A 1 77 ? 5.073 1.946 15.902 1.00 74.62 77 GLY A CA 1
ATOM 617 C C . GLY A 1 77 ? 4.447 0.734 16.592 1.00 74.62 77 GLY A C 1
ATOM 618 O O . GLY A 1 77 ? 3.771 -0.061 15.944 1.00 74.62 77 GLY A O 1
ATOM 619 N N . ASN A 1 78 ? 4.587 0.646 17.915 1.00 82.88 78 ASN A N 1
ATOM 620 C CA . ASN A 1 78 ? 3.963 -0.416 18.703 1.00 82.88 78 ASN A CA 1
ATOM 621 C C . ASN A 1 78 ? 2.431 -0.374 18.611 1.00 82.88 78 ASN A C 1
ATOM 623 O O . ASN A 1 78 ? 1.816 -1.417 18.420 1.00 82.88 78 ASN A O 1
ATOM 627 N N . ALA A 1 79 ? 1.820 0.817 18.608 1.00 84.62 79 ALA A N 1
ATOM 628 C CA . ALA A 1 79 ? 0.373 0.948 18.427 1.00 84.62 79 ALA A CA 1
ATOM 629 C C . ALA A 1 79 ? -0.125 0.380 17.084 1.00 84.62 79 ALA A C 1
ATOM 631 O O . ALA A 1 79 ? -1.183 -0.243 17.035 1.00 84.62 79 ALA A O 1
ATOM 632 N N . ILE A 1 80 ? 0.617 0.584 15.988 1.00 89.75 80 ILE A N 1
ATOM 633 C CA . ILE A 1 80 ? 0.267 0.012 14.676 1.00 89.75 80 ILE A CA 1
ATOM 634 C C . ILE A 1 80 ? 0.347 -1.517 14.706 1.00 89.75 80 ILE A C 1
ATOM 636 O O . ILE A 1 80 ? -0.542 -2.179 14.165 1.00 89.75 80 ILE A O 1
ATOM 640 N N . ASN A 1 81 ? 1.368 -2.078 15.360 1.00 88.62 81 ASN A N 1
ATOM 641 C CA . ASN A 1 81 ? 1.495 -3.526 15.526 1.00 88.62 81 ASN A CA 1
ATOM 642 C C . ASN A 1 81 ? 0.326 -4.089 16.343 1.00 88.62 81 ASN A C 1
ATOM 644 O O . ASN A 1 81 ? -0.330 -5.021 15.886 1.00 88.62 81 ASN A O 1
ATOM 648 N N . GLU A 1 82 ? -0.013 -3.469 17.476 1.00 90.38 82 GLU A N 1
ATOM 649 C CA . GLU A 1 82 ? -1.149 -3.891 18.305 1.00 90.38 82 GLU A CA 1
ATOM 650 C C . GLU A 1 82 ? -2.482 -3.786 17.548 1.00 90.38 82 GLU A C 1
ATOM 652 O O . GLU A 1 82 ? -3.297 -4.705 17.605 1.00 90.38 82 GLU A O 1
ATOM 657 N N . TYR A 1 83 ? -2.701 -2.728 16.756 1.00 91.12 83 TYR A N 1
ATOM 658 C CA . TYR A 1 83 ? -3.877 -2.655 15.882 1.00 91.12 83 TYR A CA 1
ATOM 659 C C . TYR A 1 83 ? -3.886 -3.744 14.807 1.00 91.12 83 TYR A C 1
ATOM 661 O O . TYR A 1 83 ? -4.957 -4.240 14.460 1.00 91.12 83 TYR A O 1
ATOM 669 N N . THR A 1 84 ? -2.727 -4.121 14.272 1.00 89.94 84 THR A N 1
ATOM 670 C CA . THR A 1 84 ? -2.623 -5.192 13.272 1.00 89.94 84 THR A CA 1
ATOM 671 C C . THR A 1 84 ? -3.000 -6.538 13.887 1.00 89.94 84 THR A C 1
ATOM 673 O O . THR A 1 84 ? -3.864 -7.236 13.352 1.00 89.94 84 THR A O 1
ATOM 676 N N . GLU A 1 85 ? -2.435 -6.856 15.052 1.00 88.69 85 GLU A N 1
ATOM 677 C CA . GLU A 1 85 ? -2.744 -8.078 15.800 1.00 88.69 85 GLU A CA 1
ATOM 678 C C . GLU A 1 85 ? -4.223 -8.136 16.211 1.00 88.69 85 GLU A C 1
ATOM 680 O O . GLU A 1 85 ? -4.876 -9.175 16.103 1.00 88.69 85 GLU A O 1
ATOM 685 N N . LEU A 1 86 ? -4.783 -7.005 16.640 1.00 88.81 86 LEU A N 1
ATOM 686 C CA . LEU A 1 86 ? -6.157 -6.936 17.120 1.00 88.81 86 LEU A CA 1
ATOM 687 C C . LEU A 1 86 ? -7.191 -7.016 15.988 1.00 88.81 86 LEU A C 1
ATOM 689 O O . LEU A 1 86 ? -8.215 -7.682 16.132 1.00 88.81 86 LEU A O 1
ATOM 693 N N . LEU A 1 87 ? -6.949 -6.318 14.873 1.00 89.25 87 LEU A N 1
ATOM 694 C CA . LEU A 1 87 ? -7.957 -6.088 13.831 1.00 89.25 87 LEU A CA 1
ATOM 695 C C . LEU A 1 87 ? -7.773 -6.956 12.579 1.00 89.25 87 LEU A C 1
ATOM 697 O O . LEU A 1 87 ? -8.737 -7.146 11.839 1.00 89.25 87 LEU A O 1
ATOM 701 N N . PHE A 1 88 ? -6.563 -7.453 12.308 1.00 86.44 88 PHE A N 1
ATOM 702 C CA . PHE A 1 88 ? -6.210 -8.034 11.005 1.00 86.44 88 PHE A CA 1
ATOM 703 C C . PHE A 1 88 ? -5.564 -9.416 11.059 1.00 86.44 88 PHE A C 1
ATOM 705 O O . PHE A 1 88 ? -5.692 -10.159 10.090 1.00 86.44 88 PHE A O 1
ATOM 712 N N . ASP A 1 89 ? -4.927 -9.812 12.156 1.00 81.56 89 ASP A N 1
ATOM 713 C CA . ASP A 1 89 ? -4.185 -11.078 12.237 1.00 81.56 89 ASP A CA 1
ATOM 714 C C . ASP A 1 89 ? -5.030 -12.311 11.890 1.00 81.56 89 ASP A C 1
ATOM 716 O O . ASP A 1 89 ? -4.588 -13.206 11.166 1.00 81.56 89 ASP A O 1
ATOM 720 N N . ASN A 1 90 ? -6.269 -12.358 12.384 1.00 78.00 90 ASN A N 1
ATOM 721 C CA . ASN A 1 90 ? -7.191 -13.455 12.087 1.00 78.00 90 ASN A CA 1
ATOM 722 C C . ASN A 1 90 ? -7.648 -13.420 10.623 1.00 78.00 90 ASN A C 1
ATOM 724 O O . ASN A 1 90 ? -7.634 -14.453 9.959 1.00 78.00 90 ASN A O 1
ATOM 728 N N . MET A 1 91 ? -7.943 -12.229 10.093 1.00 81.06 91 MET A N 1
ATOM 729 C CA . MET A 1 91 ? -8.301 -12.040 8.684 1.00 81.06 91 MET A CA 1
ATOM 730 C C . MET A 1 91 ? -7.162 -12.484 7.753 1.00 81.06 91 MET A C 1
ATOM 732 O O . MET A 1 91 ? -7.391 -13.219 6.797 1.00 81.06 91 MET A O 1
ATOM 736 N N . ALA A 1 92 ? -5.921 -12.098 8.052 1.00 78.12 92 ALA A N 1
ATOM 737 C CA . ALA A 1 92 ? -4.751 -12.479 7.266 1.00 78.12 92 ALA A CA 1
ATOM 738 C C . ALA A 1 92 ? -4.491 -13.996 7.308 1.00 78.12 92 ALA A C 1
ATOM 740 O O . ALA A 1 92 ? -4.094 -14.588 6.305 1.00 78.12 92 ALA A O 1
ATOM 741 N N . LYS A 1 93 ? -4.737 -14.649 8.452 1.00 81.81 93 LYS A N 1
ATOM 742 C CA . LYS A 1 93 ? -4.609 -16.110 8.590 1.00 81.81 93 LYS A CA 1
ATOM 743 C C . LYS A 1 93 ? -5.668 -16.864 7.786 1.00 81.81 93 LYS A C 1
ATOM 745 O O . LYS A 1 93 ? -5.333 -17.874 7.169 1.00 81.81 93 LYS A O 1
ATOM 750 N N . GLU A 1 94 ? -6.912 -16.391 7.791 1.00 81.94 94 GLU A N 1
ATOM 751 C CA . GLU A 1 94 ? -8.029 -17.013 7.065 1.00 81.94 94 GLU A CA 1
ATOM 752 C C . GLU A 1 94 ? -7.863 -16.926 5.544 1.00 81.94 94 GLU A C 1
ATOM 754 O O . GLU A 1 94 ? -8.153 -17.893 4.843 1.00 81.94 94 GLU A O 1
ATOM 759 N N . HIS A 1 95 ? -7.329 -15.810 5.044 1.00 81.00 95 HIS A N 1
ATOM 760 C CA . HIS A 1 95 ? -7.175 -15.537 3.608 1.00 81.00 95 HIS A CA 1
ATOM 761 C C . HIS A 1 95 ? -5.755 -15.766 3.096 1.00 81.00 95 HIS A C 1
ATOM 763 O O . HIS A 1 95 ? -5.336 -15.183 2.093 1.00 81.00 95 HIS A O 1
ATOM 769 N N . ARG A 1 96 ? -4.988 -16.618 3.782 1.00 82.81 96 ARG A N 1
ATOM 770 C CA . ARG A 1 96 ? -3.586 -16.851 3.444 1.00 82.81 96 ARG A CA 1
ATOM 771 C C . ARG A 1 96 ? -3.434 -17.372 2.011 1.00 82.81 96 ARG A C 1
ATOM 773 O O . ARG A 1 96 ? -3.877 -18.474 1.695 1.00 82.81 96 ARG A O 1
ATOM 780 N N . GLY A 1 97 ? -2.721 -16.629 1.171 1.00 81.38 97 GLY A N 1
ATOM 781 C CA . GLY A 1 97 ? -2.539 -16.910 -0.257 1.00 81.38 97 GLY A CA 1
ATOM 782 C C . GLY A 1 97 ? -3.561 -16.241 -1.185 1.00 81.38 97 GLY A C 1
ATOM 783 O O . GLY A 1 97 ? -3.382 -16.294 -2.405 1.00 81.38 97 GLY A O 1
ATOM 784 N N . GLU A 1 98 ? -4.592 -15.594 -0.643 1.00 84.31 98 GLU A N 1
ATOM 785 C CA . GLU A 1 98 ? -5.638 -14.872 -1.380 1.00 84.31 98 GLU A CA 1
ATOM 786 C C . GLU A 1 98 ? -5.634 -13.365 -1.094 1.00 84.31 98 GLU A C 1
ATOM 788 O O . GLU A 1 98 ? -6.449 -12.624 -1.645 1.00 84.31 98 GLU A O 1
ATOM 793 N N . GLU A 1 99 ? -4.676 -12.873 -0.308 1.00 81.69 99 GLU A N 1
ATOM 794 C CA . GLU A 1 99 ? -4.637 -11.499 0.198 1.00 81.69 99 GLU A CA 1
ATOM 795 C C . GLU A 1 99 ? -4.456 -10.450 -0.914 1.00 81.69 99 GLU A C 1
ATOM 797 O O . GLU A 1 99 ? -4.724 -9.262 -0.735 1.00 81.69 99 GLU A O 1
ATOM 802 N N . ARG A 1 100 ? -3.999 -10.900 -2.089 1.00 81.50 100 ARG A N 1
ATOM 803 C CA . ARG A 1 100 ? -3.822 -10.093 -3.308 1.00 81.50 100 ARG A CA 1
ATOM 804 C C . ARG A 1 100 ? -4.940 -10.298 -4.327 1.00 81.50 100 ARG A C 1
ATOM 806 O O . ARG A 1 100 ? -4.863 -9.782 -5.445 1.00 81.50 100 ARG A O 1
ATOM 813 N N . SER A 1 101 ? -5.944 -11.108 -3.999 1.00 88.19 101 SER A N 1
ATOM 814 C CA . SER A 1 101 ? -7.079 -11.345 -4.883 1.00 88.19 101 SER A CA 1
ATOM 815 C C . SER A 1 101 ? -7.966 -10.104 -4.946 1.00 88.19 101 SER A C 1
ATOM 817 O O . SER A 1 101 ? -8.091 -9.327 -3.997 1.00 88.19 101 SER A O 1
ATOM 819 N N . HIS A 1 102 ? -8.582 -9.891 -6.106 1.00 89.88 102 HIS A N 1
ATOM 820 C CA . HIS A 1 102 ? -9.517 -8.781 -6.259 1.00 89.88 102 HIS A CA 1
ATOM 821 C C . HIS A 1 102 ? -10.826 -9.073 -5.522 1.00 89.88 102 HIS A C 1
ATOM 823 O O . HIS A 1 102 ? -11.497 -8.158 -5.067 1.00 89.88 102 HIS A O 1
ATOM 829 N N . GLU A 1 103 ? -11.169 -10.347 -5.395 1.00 91.12 103 GLU A N 1
ATOM 830 C CA . GLU A 1 103 ? -12.320 -10.863 -4.676 1.00 91.12 103 GLU A CA 1
ATOM 831 C C . GLU A 1 103 ? -12.231 -10.501 -3.188 1.00 91.12 103 GLU A C 1
ATOM 833 O O . GLU A 1 103 ? -13.116 -9.798 -2.702 1.00 91.12 103 GLU A O 1
ATOM 838 N N . PHE A 1 104 ? -11.121 -10.839 -2.520 1.00 91.56 104 PHE A N 1
ATOM 839 C CA . PHE A 1 104 ? -10.856 -10.428 -1.138 1.00 91.56 104 PHE A CA 1
ATOM 840 C C . PHE A 1 104 ? -10.941 -8.905 -0.978 1.00 91.56 104 PHE A C 1
ATOM 842 O O . PHE A 1 104 ? -11.657 -8.403 -0.112 1.00 91.56 104 PHE A O 1
ATOM 849 N N . TRP A 1 105 ? -10.297 -8.145 -1.876 1.00 94.56 105 TRP A N 1
ATOM 850 C CA . TRP A 1 105 ? -10.355 -6.680 -1.848 1.00 94.56 105 TRP A CA 1
ATOM 851 C C . TRP A 1 105 ? -11.791 -6.144 -1.873 1.00 94.56 105 TRP A C 1
ATOM 853 O O . TRP A 1 105 ? -12.121 -5.211 -1.143 1.00 94.56 105 TRP A O 1
ATOM 863 N N . LEU A 1 106 ? -12.665 -6.709 -2.707 1.00 94.75 106 LEU A N 1
ATOM 864 C CA . LEU A 1 106 ? -14.048 -6.247 -2.830 1.00 94.75 106 LEU A CA 1
ATOM 865 C C . LEU A 1 106 ? -14.890 -6.532 -1.580 1.00 94.75 106 LEU A C 1
ATOM 867 O O . LEU A 1 106 ? -15.918 -5.875 -1.413 1.00 94.75 106 LEU A O 1
ATOM 871 N N . GLU A 1 107 ? -14.470 -7.442 -0.705 1.00 94.06 107 GLU A N 1
ATOM 872 C CA . GLU A 1 107 ? -15.159 -7.767 0.549 1.00 94.06 107 GLU A CA 1
ATOM 873 C C . GLU A 1 107 ? -14.779 -6.843 1.707 1.00 94.06 107 GLU A C 1
ATOM 875 O O . GLU A 1 107 ? -15.587 -6.636 2.613 1.00 94.06 107 GLU A O 1
ATOM 880 N N . LEU A 1 108 ? -13.591 -6.239 1.671 1.00 94.94 108 LEU A N 1
ATOM 881 C CA . LEU A 1 108 ? -13.124 -5.327 2.715 1.00 94.94 108 LEU A CA 1
ATOM 882 C C . LEU A 1 108 ? -13.987 -4.059 2.795 1.00 94.94 108 LEU A C 1
ATOM 884 O O . LEU A 1 108 ? -14.418 -3.515 1.772 1.00 94.94 108 LEU A O 1
ATOM 888 N N . THR A 1 109 ? -14.205 -3.549 4.008 1.00 96.38 109 THR A N 1
ATOM 889 C CA . THR A 1 109 ? -14.774 -2.206 4.214 1.00 96.38 109 THR A CA 1
ATOM 890 C C . THR A 1 109 ? -13.812 -1.120 3.724 1.00 96.38 109 THR A C 1
ATOM 892 O O . THR A 1 109 ? -12.645 -1.381 3.415 1.00 96.38 109 THR A O 1
ATOM 895 N N . ARG A 1 110 ? -14.264 0.141 3.694 1.00 97.50 110 ARG A N 1
ATOM 896 C CA . ARG A 1 110 ? -13.379 1.264 3.360 1.00 97.50 110 ARG A CA 1
ATOM 897 C C . ARG A 1 110 ? -12.211 1.375 4.341 1.00 97.50 110 ARG A C 1
ATOM 899 O O . ARG A 1 110 ? -11.071 1.499 3.902 1.00 97.50 110 ARG A O 1
ATOM 906 N N . GLY A 1 111 ? -12.486 1.297 5.646 1.00 96.44 111 GLY A N 1
ATOM 907 C CA . GLY A 1 111 ? -11.444 1.364 6.672 1.00 96.44 111 GLY A CA 1
ATOM 908 C C . GLY A 1 111 ? -10.422 0.244 6.509 1.00 96.44 111 GLY A C 1
ATOM 909 O O . GLY A 1 111 ? -9.221 0.502 6.443 1.00 96.44 111 GLY A O 1
ATOM 910 N N . GLN A 1 112 ? -10.897 -0.988 6.316 1.00 95.75 112 GLN A N 1
ATOM 911 C CA . GLN A 1 112 ? -10.024 -2.138 6.111 1.00 95.75 112 GLN A CA 1
ATOM 912 C C . GLN A 1 112 ? -9.138 -1.988 4.867 1.00 95.75 112 GLN A C 1
ATOM 914 O O . GLN A 1 112 ? -7.952 -2.284 4.932 1.00 95.75 112 GLN A O 1
ATOM 919 N N . LYS A 1 113 ? -9.658 -1.450 3.757 1.00 97.19 113 LYS A N 1
ATOM 920 C CA . LYS A 1 113 ? -8.869 -1.166 2.540 1.00 97.19 113 LYS A CA 1
ATOM 921 C C . LYS A 1 113 ? -7.763 -0.149 2.769 1.00 97.19 113 LYS A C 1
ATOM 923 O O . LYS A 1 113 ? -6.652 -0.328 2.264 1.00 97.19 113 LYS A O 1
ATOM 928 N N . VAL A 1 114 ? -8.075 0.921 3.501 1.00 97.94 114 VAL A N 1
ATOM 929 C CA . VAL A 1 114 ? -7.110 1.970 3.848 1.00 97.94 114 VAL A CA 1
ATOM 930 C C . VAL A 1 114 ? -6.003 1.377 4.710 1.00 97.94 114 VAL A C 1
ATOM 932 O O . VAL A 1 114 ? -4.836 1.529 4.360 1.00 97.94 114 VAL A O 1
ATOM 935 N N . PHE A 1 115 ? -6.348 0.642 5.770 1.00 96.12 115 PHE A N 1
ATOM 936 C CA . PHE A 1 115 ? -5.341 0.074 6.666 1.00 96.12 115 PHE A CA 1
ATOM 937 C C . PHE A 1 115 ? -4.538 -1.062 6.017 1.00 96.12 115 PHE A C 1
ATOM 939 O O . PHE A 1 115 ? -3.319 -1.093 6.133 1.00 96.12 115 PHE A O 1
ATOM 946 N N . TRP A 1 116 ? -5.176 -1.936 5.236 1.00 95.25 116 TRP A N 1
ATOM 947 C CA . TRP A 1 116 ? -4.476 -2.982 4.486 1.00 95.25 116 TRP A CA 1
ATOM 948 C C . TRP A 1 116 ? -3.457 -2.391 3.507 1.00 95.25 116 TRP A C 1
ATOM 950 O O . TRP A 1 116 ? -2.298 -2.798 3.467 1.00 95.25 116 TRP A O 1
ATOM 960 N N . THR A 1 117 ? -3.862 -1.362 2.759 1.00 97.06 117 THR A N 1
ATOM 961 C CA . THR A 1 117 ? -2.950 -0.645 1.857 1.00 97.06 117 THR A CA 1
ATOM 962 C C . THR A 1 117 ? -1.818 0.034 2.617 1.00 97.06 117 THR A C 1
ATOM 964 O O . THR A 1 117 ? -0.689 0.032 2.134 1.00 97.06 117 THR A O 1
ATOM 967 N N . TYR A 1 118 ? -2.105 0.586 3.796 1.00 97.12 118 TYR A N 1
ATOM 968 C CA . TYR A 1 118 ? -1.111 1.205 4.665 1.00 97.12 118 TYR A CA 1
ATOM 969 C C . TYR A 1 118 ? -0.038 0.204 5.093 1.00 97.12 118 TYR A C 1
ATOM 971 O O . TYR A 1 118 ? 1.143 0.485 4.906 1.00 97.12 118 TYR A O 1
ATOM 979 N N . LEU A 1 119 ? -0.435 -0.976 5.577 1.00 94.19 119 LEU A N 1
ATOM 980 C CA . LEU A 1 119 ? 0.492 -2.022 6.018 1.00 94.19 119 LEU A CA 1
ATOM 981 C C . LEU A 1 119 ? 1.383 -2.512 4.872 1.00 94.19 119 LEU A C 1
ATOM 983 O O . LEU A 1 119 ? 2.596 -2.630 5.035 1.00 94.19 119 LEU A O 1
ATOM 987 N N . VAL A 1 120 ? 0.799 -2.740 3.690 1.00 93.94 120 VAL A N 1
ATOM 988 C CA . VAL A 1 120 ? 1.559 -3.149 2.498 1.00 93.94 120 VAL A CA 1
ATOM 989 C C . VAL A 1 120 ? 2.516 -2.043 2.048 1.00 93.94 120 VAL A C 1
ATOM 991 O O . VAL A 1 120 ? 3.661 -2.322 1.701 1.00 93.94 120 VAL A O 1
ATOM 994 N N . PHE A 1 121 ? 2.066 -0.787 2.038 1.00 95.69 121 PHE A N 1
ATOM 995 C CA . PHE A 1 121 ? 2.895 0.342 1.626 1.00 95.69 121 PHE A CA 1
ATOM 996 C C . PHE A 1 121 ? 4.064 0.564 2.586 1.00 95.69 121 PHE A C 1
ATOM 998 O O . PHE A 1 121 ? 5.209 0.601 2.142 1.00 95.69 121 PHE A O 1
ATOM 1005 N N . GLU A 1 122 ? 3.788 0.684 3.886 1.00 93.00 122 GLU A N 1
ATOM 1006 C CA . GLU A 1 122 ? 4.817 0.903 4.904 1.00 93.00 122 GLU A CA 1
ATOM 1007 C C . GLU A 1 122 ? 5.816 -0.257 4.930 1.00 93.00 122 GLU A C 1
ATOM 1009 O O . GLU A 1 122 ? 7.016 -0.014 4.854 1.00 93.00 122 GLU A O 1
ATOM 1014 N N . GLY A 1 123 ? 5.338 -1.506 4.943 1.00 90.88 123 GLY A N 1
ATOM 1015 C CA . GLY A 1 123 ? 6.207 -2.680 4.993 1.00 90.88 123 GLY A CA 1
ATOM 1016 C C . GLY A 1 123 ? 7.149 -2.800 3.792 1.00 90.88 123 GLY A C 1
ATOM 1017 O O . GLY A 1 123 ? 8.298 -3.202 3.948 1.00 90.88 123 GLY A O 1
ATOM 1018 N N . GLU A 1 124 ? 6.709 -2.441 2.587 1.00 92.25 124 GLU A N 1
ATOM 1019 C CA . GLU A 1 124 ? 7.575 -2.491 1.403 1.00 92.25 124 GLU A CA 1
ATOM 1020 C C . GLU A 1 124 ? 8.531 -1.294 1.322 1.00 92.25 124 GLU A C 1
ATOM 1022 O O . GLU A 1 124 ? 9.700 -1.468 0.966 1.00 92.25 124 GLU A O 1
ATOM 1027 N N . VAL A 1 125 ? 8.060 -0.091 1.672 1.00 91.56 125 VAL A N 1
ATOM 1028 C CA . VAL A 1 125 ? 8.884 1.127 1.645 1.00 91.56 125 VAL A CA 1
ATOM 1029 C C . VAL A 1 125 ? 9.985 1.074 2.703 1.00 91.56 125 VAL A C 1
ATOM 1031 O O . VAL A 1 125 ? 11.120 1.416 2.382 1.00 91.56 125 VAL A O 1
ATOM 1034 N N . ASP A 1 126 ? 9.691 0.585 3.908 1.00 86.38 126 ASP A N 1
ATOM 1035 C CA . ASP A 1 126 ? 10.678 0.430 4.986 1.00 86.38 126 ASP A CA 1
ATOM 1036 C C . ASP A 1 126 ? 11.749 -0.624 4.645 1.00 86.38 126 ASP A C 1
ATOM 1038 O O . ASP A 1 126 ? 12.923 -0.461 4.969 1.00 86.38 126 ASP A O 1
ATOM 1042 N N . ASN A 1 127 ? 11.376 -1.685 3.919 1.00 85.44 127 ASN A N 1
ATOM 1043 C CA . ASN A 1 127 ? 12.303 -2.763 3.561 1.00 85.44 127 ASN A CA 1
ATOM 1044 C C . ASN A 1 127 ? 13.179 -2.462 2.337 1.00 85.44 127 ASN A C 1
ATOM 1046 O O . ASN A 1 127 ? 14.365 -2.794 2.329 1.00 85.44 127 ASN A O 1
ATOM 1050 N N . GLY A 1 128 ? 12.608 -1.904 1.270 1.00 84.00 128 GLY A N 1
ATOM 1051 C CA . GLY A 1 128 ? 13.328 -1.730 0.003 1.00 84.00 128 GLY A CA 1
ATOM 1052 C C . GLY A 1 128 ? 12.851 -0.566 -0.848 1.00 84.00 128 GLY A C 1
ATOM 1053 O O . GLY A 1 128 ? 13.164 -0.510 -2.045 1.00 84.00 128 GLY A O 1
ATOM 1054 N N . GLY A 1 129 ? 12.109 0.356 -0.240 1.00 90.69 129 GLY A N 1
ATOM 1055 C CA . GLY A 1 129 ? 11.713 1.607 -0.856 1.00 90.69 129 GLY A CA 1
ATOM 1056 C C . GLY A 1 129 ? 10.502 1.511 -1.780 1.00 90.69 129 GLY A C 1
ATOM 1057 O O . GLY A 1 129 ? 9.848 0.476 -1.955 1.00 90.69 129 GLY A O 1
ATOM 1058 N N . LEU A 1 130 ? 10.190 2.638 -2.409 1.00 92.06 130 LEU A N 1
ATOM 1059 C CA . LEU A 1 130 ? 8.978 2.795 -3.206 1.00 92.06 130 LEU A CA 1
ATOM 1060 C C . LEU A 1 130 ? 9.019 1.964 -4.494 1.00 92.06 130 LEU A C 1
ATOM 1062 O O . LEU A 1 130 ? 7.982 1.492 -4.973 1.00 92.06 130 LEU A O 1
ATOM 1066 N N . PHE A 1 131 ? 10.212 1.749 -5.053 1.00 90.75 131 PHE A N 1
ATOM 1067 C CA . PHE A 1 131 ? 10.361 0.854 -6.197 1.00 90.75 131 PHE A CA 1
ATOM 1068 C C . PHE A 1 131 ? 9.996 -0.590 -5.830 1.00 90.75 131 PHE A C 1
ATOM 1070 O O . PHE A 1 131 ? 9.293 -1.248 -6.604 1.00 90.75 131 PHE A O 1
ATOM 1077 N N . GLN A 1 132 ? 10.416 -1.070 -4.652 1.00 90.12 132 GLN A N 1
ATOM 1078 C CA . GLN A 1 132 ? 10.064 -2.408 -4.183 1.00 90.12 132 GLN A CA 1
ATOM 1079 C C . GLN A 1 132 ? 8.551 -2.536 -3.982 1.00 90.12 132 GLN A C 1
ATOM 1081 O O . GLN A 1 132 ? 7.965 -3.487 -4.497 1.00 90.12 132 GLN A O 1
ATOM 1086 N N . PHE A 1 133 ? 7.901 -1.544 -3.363 1.00 93.31 133 PHE A N 1
ATOM 1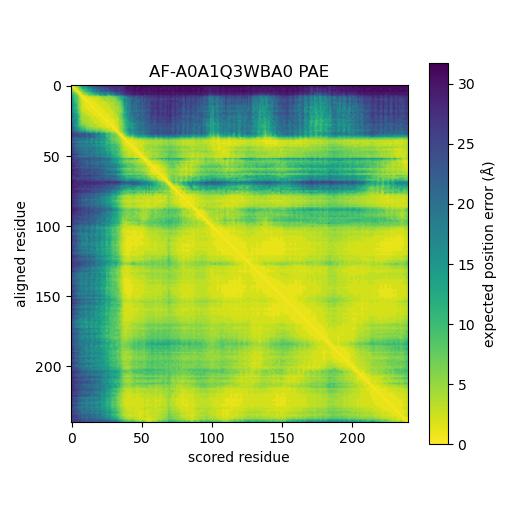087 C CA . PHE A 1 133 ? 6.440 -1.499 -3.233 1.00 93.31 133 PHE A CA 1
ATOM 1088 C C . PHE A 1 133 ? 5.725 -1.646 -4.582 1.00 93.31 133 PHE A C 1
ATOM 1090 O O . PHE A 1 133 ? 4.858 -2.504 -4.742 1.00 93.31 133 PHE A O 1
ATOM 1097 N N . MET A 1 134 ? 6.113 -0.853 -5.584 1.00 91.94 134 MET A N 1
ATOM 1098 C CA . MET A 1 134 ? 5.532 -0.937 -6.927 1.00 91.94 134 MET A CA 1
ATOM 1099 C C . MET A 1 134 ? 5.782 -2.299 -7.580 1.00 91.94 134 MET A C 1
ATOM 1101 O O . MET A 1 134 ? 4.918 -2.804 -8.296 1.00 91.94 134 MET A O 1
ATOM 1105 N N . HIS A 1 135 ? 6.974 -2.865 -7.398 1.00 88.31 135 HIS A N 1
ATOM 1106 C CA . HIS A 1 135 ? 7.334 -4.137 -8.010 1.00 88.31 135 HIS A CA 1
ATOM 1107 C C . HIS A 1 135 ? 6.576 -5.307 -7.386 1.00 88.31 135 HIS A C 1
ATOM 1109 O O . HIS A 1 135 ? 6.059 -6.163 -8.108 1.00 88.31 135 HIS A O 1
ATOM 1115 N N . ASN A 1 136 ? 6.520 -5.331 -6.057 1.00 88.88 136 ASN A N 1
ATOM 1116 C CA . ASN A 1 136 ? 5.933 -6.414 -5.297 1.00 88.88 136 ASN A CA 1
ATOM 1117 C C . ASN A 1 136 ? 4.417 -6.317 -5.314 1.00 88.88 136 ASN A C 1
ATOM 1119 O O . ASN A 1 136 ? 3.795 -7.330 -5.619 1.00 88.88 136 ASN A O 1
ATOM 1123 N N . SER A 1 137 ? 3.851 -5.137 -5.042 1.00 91.81 137 SER A N 1
ATOM 1124 C CA . SER A 1 137 ? 2.416 -4.881 -4.826 1.00 91.81 137 SER A CA 1
ATOM 1125 C C . SER A 1 137 ? 1.821 -3.872 -5.830 1.00 91.81 137 SER A C 1
ATOM 1127 O O . SER A 1 137 ? 1.191 -2.887 -5.426 1.00 91.81 137 SER A O 1
ATOM 1129 N N . PRO A 1 138 ? 1.991 -4.069 -7.154 1.00 91.12 138 PRO A N 1
ATOM 1130 C CA . PRO A 1 138 ? 1.545 -3.120 -8.177 1.00 91.12 138 PRO A CA 1
ATOM 1131 C C . PRO A 1 138 ? 0.033 -2.873 -8.186 1.00 91.12 138 PRO A C 1
ATOM 1133 O O . PRO A 1 138 ? -0.411 -1.864 -8.730 1.00 91.12 138 PRO A O 1
ATOM 1136 N N . GLU A 1 139 ? -0.774 -3.780 -7.641 1.00 92.88 139 GLU A N 1
ATOM 1137 C CA . GLU A 1 139 ? -2.218 -3.624 -7.457 1.00 92.88 139 GLU A CA 1
ATOM 1138 C C . GLU A 1 139 ? -2.571 -2.482 -6.493 1.00 92.88 139 GLU A C 1
ATOM 1140 O O . GLU A 1 139 ? -3.594 -1.827 -6.682 1.00 92.88 139 GLU A O 1
ATOM 1145 N N . HIS A 1 140 ? -1.704 -2.183 -5.520 1.00 96.06 140 HIS A N 1
ATOM 1146 C CA . HIS A 1 140 ? -1.934 -1.162 -4.498 1.00 96.06 140 HIS A CA 1
ATOM 1147 C C . HIS A 1 140 ? -1.535 0.258 -4.921 1.00 96.06 140 HIS A C 1
ATOM 1149 O O . HIS A 1 140 ? -1.777 1.191 -4.161 1.00 96.06 140 HIS A O 1
ATOM 1155 N N . LEU A 1 141 ? -0.957 0.472 -6.110 1.00 94.56 141 LEU A N 1
ATOM 1156 C CA . LEU A 1 141 ? -0.422 1.782 -6.523 1.00 94.56 141 LEU A CA 1
ATOM 1157 C C . LEU A 1 141 ? -1.444 2.925 -6.409 1.00 94.56 141 LEU A C 1
ATOM 1159 O O . LEU A 1 141 ? -1.173 3.963 -5.806 1.00 94.56 141 LEU A O 1
ATOM 1163 N N . TYR A 1 142 ? -2.645 2.749 -6.960 1.00 95.81 142 TYR A N 1
ATOM 1164 C CA . TYR A 1 142 ? -3.675 3.790 -6.871 1.00 95.81 142 TYR A CA 1
ATOM 1165 C C . TYR A 1 142 ? -4.366 3.821 -5.506 1.00 95.81 142 TYR A C 1
ATOM 1167 O O . TYR A 1 142 ? -4.694 4.909 -5.025 1.00 95.81 142 TYR A O 1
ATOM 1175 N N . ALA A 1 143 ? -4.530 2.668 -4.855 1.00 97.62 143 ALA A N 1
ATOM 1176 C CA . ALA A 1 143 ? -5.056 2.600 -3.497 1.00 97.62 143 ALA A CA 1
ATOM 1177 C C . ALA A 1 143 ? -4.159 3.367 -2.510 1.00 97.62 143 ALA A C 1
ATOM 1179 O O . ALA A 1 143 ? -4.675 4.094 -1.667 1.00 97.62 143 ALA A O 1
ATOM 1180 N N . ALA A 1 144 ? -2.830 3.298 -2.656 1.00 97.81 144 ALA A N 1
ATOM 1181 C CA . ALA A 1 144 ? -1.880 4.016 -1.806 1.00 97.81 144 ALA A CA 1
ATOM 1182 C C . ALA A 1 144 ? -2.057 5.533 -1.928 1.00 97.81 144 ALA A C 1
ATOM 1184 O O . ALA A 1 144 ? -2.139 6.233 -0.921 1.00 97.81 144 ALA A O 1
ATOM 1185 N N . ARG A 1 145 ? -2.248 6.048 -3.148 1.00 97.88 145 ARG A N 1
ATOM 1186 C CA . ARG A 1 145 ? -2.607 7.458 -3.361 1.00 97.88 145 ARG A CA 1
ATOM 1187 C C . ARG A 1 145 ? -3.903 7.834 -2.635 1.00 97.88 145 ARG A C 1
ATOM 1189 O O . ARG A 1 145 ? -3.988 8.902 -2.037 1.00 97.88 145 ARG A O 1
ATOM 1196 N N . GLN A 1 146 ? -4.937 7.000 -2.728 1.00 98.44 146 GLN A N 1
ATOM 1197 C CA . GLN A 1 146 ? -6.234 7.275 -2.099 1.00 98.44 146 GLN A CA 1
ATOM 1198 C C . GLN A 1 146 ? -6.152 7.200 -0.567 1.00 98.44 146 GLN A C 1
ATOM 1200 O O . GLN A 1 146 ? -6.718 8.044 0.117 1.00 98.44 146 GLN A O 1
ATOM 1205 N N . MET A 1 147 ? -5.378 6.261 -0.032 1.00 98.38 147 MET A N 1
ATOM 1206 C CA . MET A 1 147 ? -5.041 6.180 1.386 1.00 98.38 147 MET A CA 1
ATOM 1207 C C . MET A 1 147 ? -4.307 7.446 1.855 1.00 98.38 147 MET A C 1
ATOM 1209 O O . MET A 1 147 ? -4.674 8.012 2.877 1.00 98.38 147 MET A O 1
ATOM 1213 N N . MET A 1 148 ? -3.340 7.970 1.095 1.00 98.19 148 MET A N 1
ATOM 1214 C CA . MET A 1 148 ? -2.681 9.243 1.435 1.00 98.19 148 MET A CA 1
ATOM 1215 C C . MET A 1 148 ? -3.667 10.422 1.497 1.00 98.19 148 MET A C 1
ATOM 1217 O O . MET A 1 148 ? -3.491 11.318 2.322 1.00 98.19 148 MET A O 1
ATOM 1221 N N . VAL A 1 149 ? -4.719 10.419 0.666 1.00 98.31 149 VAL A N 1
ATOM 1222 C CA . VAL A 1 149 ? -5.817 11.402 0.746 1.00 98.31 149 VAL A CA 1
ATOM 1223 C C . VAL A 1 149 ? -6.608 11.230 2.047 1.00 98.31 149 VAL A C 1
ATOM 1225 O O . VAL A 1 149 ? -6.818 12.210 2.759 1.00 98.31 149 VAL A O 1
ATOM 1228 N N . GLU A 1 150 ? -7.007 10.003 2.387 1.00 98.00 150 GLU A N 1
ATOM 1229 C CA . GLU A 1 150 ? -7.731 9.680 3.632 1.00 98.00 150 GLU A CA 1
ATOM 1230 C C . GLU A 1 150 ? -6.935 10.079 4.887 1.00 98.00 150 GLU A C 1
ATOM 1232 O O . GLU A 1 150 ? -7.491 10.615 5.850 1.00 98.00 150 GLU A O 1
ATOM 1237 N N . LEU A 1 151 ? -5.615 9.884 4.851 1.00 97.62 151 LEU A N 1
ATOM 1238 C CA . LEU A 1 151 ? -4.685 10.228 5.929 1.00 97.62 151 LEU A CA 1
ATOM 1239 C C . LEU A 1 151 ? -4.214 11.691 5.900 1.00 97.62 151 LEU A C 1
ATOM 1241 O O . LEU A 1 151 ? -3.420 12.087 6.755 1.00 97.62 151 LEU A O 1
ATOM 1245 N N . LYS A 1 152 ? -4.702 12.498 4.946 1.00 97.25 152 LYS A N 1
ATOM 1246 C CA . LYS A 1 152 ? -4.379 13.928 4.779 1.00 97.25 152 LYS A CA 1
ATOM 1247 C C . LYS A 1 152 ? -2.876 14.215 4.643 1.00 97.25 152 LYS A C 1
ATOM 1249 O O . LYS A 1 152 ? -2.363 15.192 5.181 1.00 97.25 152 LYS A O 1
ATOM 1254 N N . GLN A 1 153 ? -2.163 13.370 3.906 1.00 95.69 153 GLN A N 1
ATOM 1255 C CA . GLN A 1 153 ? -0.710 13.448 3.726 1.00 95.69 153 GLN A CA 1
ATOM 1256 C C . GLN A 1 153 ? -0.352 14.284 2.491 1.00 95.69 153 GLN A C 1
ATOM 1258 O O . GLN A 1 153 ? 0.192 13.769 1.520 1.00 95.69 153 GLN A O 1
ATOM 1263 N N . GLU A 1 154 ? -0.693 15.575 2.494 1.00 94.69 154 GLU A N 1
ATOM 1264 C CA . GLU A 1 154 ? -0.645 16.447 1.302 1.00 94.69 154 GLU A CA 1
ATOM 1265 C C . GLU A 1 154 ? 0.743 16.546 0.651 1.00 94.69 154 GLU A C 1
ATOM 1267 O O . GLU A 1 154 ? 0.866 16.485 -0.578 1.00 94.69 154 GLU A O 1
ATOM 1272 N N . ARG A 1 155 ? 1.794 16.665 1.473 1.00 92.31 155 ARG A N 1
ATOM 1273 C CA . ARG A 1 155 ? 3.179 16.755 0.996 1.00 92.31 155 ARG A CA 1
ATOM 1274 C C . ARG A 1 155 ? 3.603 15.457 0.296 1.00 92.31 155 ARG A C 1
ATOM 1276 O O . ARG A 1 155 ? 3.975 15.501 -0.872 1.00 92.31 155 ARG A O 1
ATOM 1283 N N . LEU A 1 156 ? 3.432 14.310 0.960 1.00 94.69 156 LEU A N 1
ATOM 1284 C CA . LEU A 1 156 ? 3.709 12.993 0.374 1.00 94.69 156 LEU A CA 1
ATOM 1285 C C . LEU A 1 156 ? 2.852 12.730 -0.872 1.00 94.69 156 LEU A C 1
ATOM 1287 O O . LEU A 1 156 ? 3.358 12.257 -1.883 1.00 94.69 156 LEU A O 1
ATOM 1291 N N . LEU A 1 157 ? 1.562 13.073 -0.830 1.00 96.12 157 LEU A N 1
ATOM 1292 C CA . LEU A 1 157 ? 0.631 12.895 -1.942 1.00 96.12 157 LEU A CA 1
ATOM 1293 C C . LEU A 1 157 ? 1.074 13.667 -3.191 1.00 96.12 157 LEU A C 1
ATOM 1295 O O . LEU A 1 157 ? 0.886 13.184 -4.308 1.00 96.12 157 LEU A O 1
ATOM 1299 N N . THR A 1 158 ? 1.648 14.859 -3.019 1.00 96.19 158 THR A N 1
ATOM 1300 C CA . THR A 1 158 ? 2.162 15.668 -4.132 1.00 96.19 158 THR A CA 1
ATOM 1301 C C . THR A 1 158 ? 3.282 14.932 -4.856 1.00 96.19 158 THR A C 1
ATOM 1303 O O . THR A 1 158 ? 3.172 14.706 -6.063 1.00 96.19 158 THR A O 1
ATOM 1306 N N . ASP A 1 159 ? 4.294 14.471 -4.124 1.00 95.75 159 ASP A N 1
ATOM 1307 C CA . ASP A 1 159 ? 5.406 13.715 -4.704 1.00 95.75 159 ASP A CA 1
ATOM 130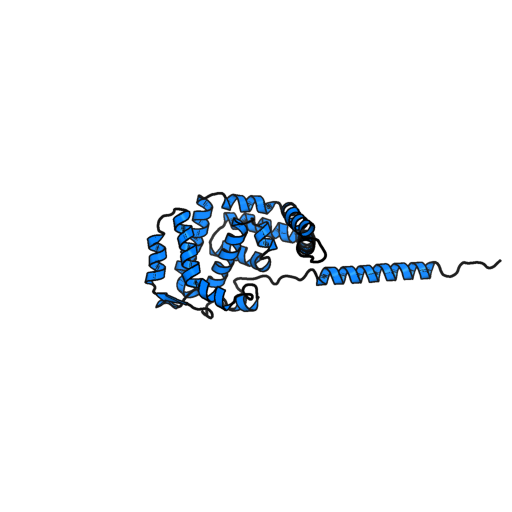8 C C . ASP A 1 159 ? 4.940 12.363 -5.259 1.00 95.75 159 ASP A C 1
ATOM 1310 O O . ASP A 1 159 ? 5.350 11.956 -6.348 1.00 95.75 159 ASP A O 1
ATOM 1314 N N . TYR A 1 160 ? 3.988 11.709 -4.588 1.00 96.75 160 TYR A N 1
ATOM 1315 C CA . TYR A 1 160 ? 3.394 10.459 -5.054 1.00 96.75 160 TYR A CA 1
ATOM 1316 C C . TYR A 1 160 ? 2.647 10.616 -6.386 1.00 96.75 160 TYR A C 1
ATOM 1318 O O . TYR A 1 160 ? 2.703 9.737 -7.244 1.00 96.75 160 TYR A O 1
ATOM 1326 N N . ASN A 1 161 ? 1.973 11.747 -6.616 1.00 96.69 161 ASN A N 1
ATOM 1327 C CA . ASN A 1 161 ? 1.340 12.029 -7.909 1.00 96.69 161 ASN A CA 1
ATOM 1328 C C . ASN A 1 161 ? 2.377 12.190 -9.031 1.00 96.69 161 ASN A C 1
ATOM 1330 O O . ASN A 1 161 ? 2.130 11.748 -10.156 1.00 96.69 161 ASN A O 1
ATOM 1334 N N . ILE A 1 162 ? 3.530 12.802 -8.739 1.00 95.94 162 ILE A N 1
ATOM 1335 C CA . ILE A 1 162 ? 4.643 12.907 -9.696 1.00 95.94 162 ILE A CA 1
ATOM 1336 C C . ILE A 1 162 ? 5.191 11.508 -9.990 1.00 95.94 162 ILE A C 1
ATOM 1338 O O . ILE A 1 162 ? 5.365 11.160 -11.158 1.00 95.94 162 ILE A O 1
ATOM 1342 N N . PHE A 1 163 ? 5.370 10.683 -8.958 1.00 95.31 163 PHE A N 1
ATOM 1343 C CA . PHE A 1 163 ? 5.768 9.285 -9.100 1.00 95.31 163 PHE A CA 1
ATOM 1344 C C . PHE A 1 163 ? 4.801 8.488 -9.982 1.00 95.31 163 PHE A C 1
ATOM 1346 O O . PHE A 1 163 ? 5.232 7.864 -10.948 1.00 95.31 163 PHE A O 1
ATOM 1353 N N . LEU A 1 164 ? 3.489 8.552 -9.737 1.00 95.19 164 LEU A N 1
ATOM 1354 C CA . LEU A 1 164 ? 2.502 7.850 -10.567 1.00 95.19 164 LEU A CA 1
ATOM 1355 C C . LEU A 1 164 ? 2.534 8.303 -12.031 1.00 95.19 164 LEU A C 1
ATOM 1357 O O 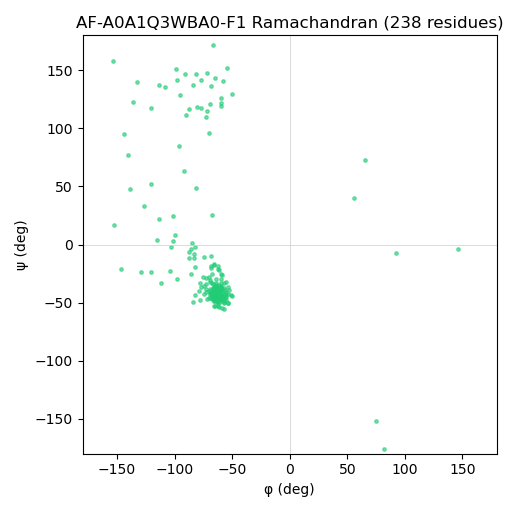. LEU A 1 164 ? 2.363 7.486 -12.939 1.00 95.19 164 LEU A O 1
ATOM 1361 N N . LYS A 1 165 ? 2.768 9.596 -12.275 1.00 94.88 165 LYS A N 1
ATOM 1362 C CA . LYS A 1 165 ? 2.951 10.122 -13.629 1.00 94.88 165 LYS A CA 1
ATOM 1363 C C . LYS A 1 165 ? 4.207 9.538 -14.280 1.00 94.88 165 LYS A C 1
ATOM 1365 O O . LYS A 1 165 ? 4.130 9.077 -15.417 1.00 94.88 165 LYS A O 1
ATOM 1370 N N . GLU A 1 166 ? 5.327 9.498 -13.561 1.00 94.38 166 GLU A N 1
ATOM 1371 C CA . GLU A 1 166 ? 6.573 8.891 -14.043 1.00 94.38 166 GLU A CA 1
ATOM 1372 C C . GLU A 1 166 ? 6.393 7.393 -14.346 1.00 94.38 166 GLU A C 1
ATOM 1374 O O . GLU A 1 166 ? 6.847 6.908 -15.384 1.00 94.38 166 GLU A O 1
ATOM 1379 N N . VAL A 1 167 ? 5.662 6.664 -13.495 1.00 92.06 167 VAL A N 1
ATOM 1380 C CA . VAL A 1 167 ? 5.316 5.250 -13.706 1.00 92.06 167 VAL A CA 1
ATOM 1381 C C . VAL A 1 167 ? 4.544 5.050 -15.009 1.00 92.06 167 VAL A C 1
ATOM 1383 O O . VAL A 1 167 ? 4.877 4.140 -15.773 1.00 92.06 167 VAL A O 1
ATOM 1386 N N . GLU A 1 168 ? 3.545 5.886 -15.308 1.00 91.06 168 GLU A N 1
ATOM 1387 C CA . GLU A 1 168 ? 2.795 5.767 -16.565 1.00 91.06 168 GLU A CA 1
ATOM 1388 C C . GLU A 1 168 ? 3.666 6.133 -17.778 1.00 91.06 168 GLU A C 1
ATOM 1390 O O . GLU A 1 168 ? 3.672 5.405 -18.773 1.00 91.06 168 GLU A O 1
ATOM 1395 N N . GLU A 1 169 ? 4.479 7.189 -17.685 1.00 92.38 169 GLU A N 1
ATOM 1396 C CA . GLU A 1 169 ? 5.418 7.588 -18.745 1.00 92.38 169 GLU A CA 1
ATOM 1397 C C . GLU A 1 169 ? 6.465 6.499 -19.044 1.00 92.38 169 GLU A C 1
ATOM 1399 O O . GLU A 1 169 ? 6.861 6.297 -20.197 1.00 92.38 169 GLU A O 1
ATOM 1404 N N . LYS A 1 170 ? 6.908 5.762 -18.019 1.00 91.81 170 LYS A N 1
ATOM 1405 C CA . LYS A 1 170 ? 7.918 4.692 -18.119 1.00 91.81 170 LYS A CA 1
ATOM 1406 C C . LYS A 1 170 ? 7.327 3.286 -18.161 1.00 91.81 170 LYS A C 1
ATOM 1408 O O . LYS A 1 170 ? 8.074 2.303 -18.151 1.00 91.81 170 LYS A O 1
ATOM 1413 N N . ARG A 1 171 ? 6.006 3.151 -18.280 1.00 88.00 171 ARG A N 1
ATOM 1414 C CA . ARG A 1 171 ? 5.272 1.884 -18.134 1.00 88.00 171 ARG A CA 1
ATOM 1415 C C . ARG A 1 171 ? 5.828 0.735 -18.967 1.00 88.00 171 ARG A C 1
ATOM 1417 O O . ARG A 1 171 ? 5.947 -0.386 -18.476 1.00 88.00 171 ARG A O 1
ATOM 1424 N N . THR A 1 172 ? 6.174 0.983 -20.228 1.00 85.75 172 THR A N 1
ATOM 1425 C CA . THR A 1 172 ? 6.733 -0.055 -21.113 1.00 85.75 172 THR A CA 1
ATOM 1426 C C . THR A 1 172 ? 8.086 -0.555 -20.608 1.00 85.75 172 THR A C 1
ATOM 1428 O O . THR A 1 172 ? 8.317 -1.764 -20.564 1.00 85.75 172 THR A O 1
ATOM 1431 N N . GLN A 1 173 ? 8.957 0.359 -20.176 1.00 89.81 173 GLN A N 1
ATOM 1432 C CA . GLN A 1 173 ? 10.278 0.032 -19.643 1.00 89.81 173 GLN A CA 1
ATOM 1433 C C . GLN A 1 173 ? 10.167 -0.722 -18.312 1.00 89.81 173 GLN A C 1
ATOM 1435 O O . GLN A 1 173 ? 10.828 -1.744 -18.132 1.00 89.81 173 GLN A O 1
ATOM 1440 N N . LEU A 1 174 ? 9.276 -0.276 -17.422 1.00 89.25 174 LEU A N 1
ATOM 1441 C CA . LEU A 1 174 ? 8.993 -0.927 -16.139 1.00 89.25 174 LEU A CA 1
ATOM 1442 C C . LEU A 1 174 ? 8.435 -2.339 -16.307 1.00 89.25 174 LEU A C 1
ATOM 1444 O O . LEU A 1 174 ? 8.875 -3.272 -15.636 1.00 89.25 174 LEU A O 1
ATOM 1448 N N . ARG A 1 175 ? 7.493 -2.532 -17.233 1.00 85.88 175 ARG A N 1
ATOM 1449 C CA . ARG A 1 175 ? 6.941 -3.862 -17.508 1.00 85.88 175 ARG A CA 1
ATOM 1450 C C . ARG A 1 175 ? 7.979 -4.802 -18.105 1.00 85.88 175 ARG A C 1
ATOM 1452 O O . ARG A 1 175 ? 8.007 -5.976 -17.748 1.00 85.88 175 ARG A O 1
ATOM 1459 N N . TRP A 1 176 ? 8.834 -4.302 -18.996 1.00 86.62 176 TRP A N 1
ATOM 1460 C CA . TRP A 1 176 ? 9.948 -5.084 -19.528 1.00 86.62 176 TRP A CA 1
ATOM 1461 C C . TRP A 1 176 ? 10.922 -5.495 -18.421 1.00 86.62 176 TRP A C 1
ATOM 1463 O O . TRP A 1 176 ? 11.315 -6.659 -18.340 1.00 86.62 176 TRP A O 1
ATOM 1473 N N . ASN A 1 177 ? 11.263 -4.560 -17.535 1.00 89.62 177 ASN A N 1
ATOM 1474 C CA . ASN A 1 177 ? 12.103 -4.818 -16.373 1.00 89.62 177 ASN A CA 1
ATOM 1475 C C . ASN A 1 177 ? 11.480 -5.875 -15.443 1.00 89.62 177 ASN A C 1
ATOM 1477 O O . ASN A 1 177 ? 12.135 -6.862 -15.123 1.00 89.62 177 ASN A O 1
ATOM 1481 N N . THR A 1 178 ? 10.188 -5.738 -15.139 1.00 88.00 178 THR A N 1
ATOM 1482 C CA . THR A 1 178 ? 9.427 -6.685 -14.309 1.00 88.00 178 THR A CA 1
ATOM 1483 C C . THR A 1 178 ? 9.348 -8.073 -14.936 1.00 88.00 178 THR A C 1
ATOM 1485 O O . THR A 1 178 ? 9.466 -9.089 -14.253 1.00 88.00 178 THR A O 1
ATOM 1488 N N . TRP A 1 179 ? 9.174 -8.150 -16.256 1.00 87.12 179 TRP A N 1
ATOM 1489 C CA . TRP A 1 179 ? 9.231 -9.427 -16.956 1.00 87.12 179 TRP A CA 1
ATOM 1490 C C . TRP A 1 179 ? 10.621 -10.056 -16.823 1.00 87.12 179 TRP A C 1
ATOM 1492 O O . TRP A 1 179 ? 10.713 -11.235 -16.495 1.00 87.12 179 TRP A O 1
ATOM 1502 N N . ARG A 1 180 ? 11.703 -9.286 -17.012 1.00 89.56 180 ARG A N 1
ATOM 1503 C CA . ARG A 1 180 ? 13.079 -9.785 -16.851 1.00 89.56 180 ARG A CA 1
ATOM 1504 C C . ARG A 1 180 ? 13.364 -10.245 -15.418 1.00 89.56 180 ARG A C 1
ATOM 1506 O O . ARG A 1 180 ? 14.004 -11.280 -15.256 1.00 89.56 180 ARG A O 1
ATOM 1513 N N . SER A 1 181 ? 12.902 -9.522 -14.399 1.00 88.94 181 SER A N 1
ATOM 1514 C CA . SER A 1 181 ? 13.141 -9.893 -12.998 1.00 88.94 181 SER A CA 1
ATOM 1515 C C . SER A 1 181 ? 12.369 -11.146 -12.581 1.00 88.94 181 SER A C 1
ATOM 1517 O O . SER A 1 181 ? 12.859 -11.907 -11.756 1.00 88.94 181 SER A O 1
ATOM 1519 N N . ASN A 1 182 ? 11.221 -11.431 -13.201 1.00 86.19 182 ASN A N 1
ATOM 1520 C CA . ASN A 1 182 ? 10.380 -12.580 -12.851 1.00 86.19 182 ASN A CA 1
ATOM 1521 C C . ASN A 1 182 ? 10.484 -13.767 -13.823 1.00 86.19 182 ASN A C 1
ATOM 1523 O O . ASN A 1 182 ? 9.864 -14.805 -13.596 1.00 86.19 182 ASN A O 1
ATOM 1527 N N . ASN A 1 183 ? 11.265 -13.662 -14.902 1.00 85.25 183 ASN A N 1
ATOM 1528 C CA . ASN A 1 183 ? 11.324 -14.701 -15.928 1.00 85.25 183 ASN A CA 1
ATOM 1529 C C . ASN A 1 183 ? 12.063 -15.965 -15.431 1.00 85.25 183 ASN A C 1
ATOM 1531 O O . ASN A 1 183 ? 13.280 -15.909 -15.236 1.00 85.25 183 ASN A O 1
ATOM 1535 N N . PRO A 1 184 ? 11.389 -17.128 -15.306 1.00 86.06 184 PRO A N 1
ATOM 1536 C CA . PRO A 1 184 ? 12.013 -18.358 -14.814 1.00 86.06 184 PRO A CA 1
ATOM 1537 C C . PRO A 1 184 ? 13.097 -18.917 -15.749 1.00 86.06 184 PRO A C 1
ATOM 1539 O O . PRO A 1 184 ? 13.915 -19.719 -15.312 1.00 86.06 184 PRO A O 1
ATOM 1542 N N . PHE A 1 185 ? 13.148 -18.485 -17.015 1.00 89.56 185 PHE A N 1
ATOM 1543 C CA . PHE A 1 185 ? 14.215 -18.852 -17.951 1.00 89.56 185 PHE A CA 1
ATOM 1544 C C . PHE A 1 185 ? 15.545 -18.132 -17.664 1.00 89.56 185 PHE A C 1
ATOM 1546 O O . PHE A 1 185 ? 16.571 -18.479 -18.249 1.00 89.56 185 PHE A O 1
ATOM 1553 N N . TYR A 1 186 ? 15.559 -17.126 -16.785 1.00 88.62 186 TYR A N 1
ATOM 1554 C CA . TYR A 1 186 ? 16.780 -16.462 -16.342 1.00 88.62 186 TYR A CA 1
ATOM 1555 C C . TYR A 1 186 ? 17.264 -17.002 -14.995 1.00 88.62 186 TYR A C 1
ATOM 1557 O O . TYR A 1 186 ? 16.491 -17.231 -14.068 1.00 88.62 186 TYR A O 1
ATOM 1565 N N . SER A 1 187 ? 18.588 -17.131 -14.862 1.00 93.56 187 SER A N 1
ATOM 1566 C CA . SER A 1 187 ? 19.246 -17.419 -13.583 1.00 93.56 187 SER A CA 1
ATOM 1567 C C . SER A 1 187 ? 18.843 -16.401 -12.512 1.00 93.56 187 SER A C 1
ATOM 1569 O O . SER A 1 187 ? 18.632 -15.230 -12.836 1.00 93.56 187 SER A O 1
ATOM 1571 N N . GLN A 1 188 ? 18.855 -16.803 -11.240 1.00 92.69 188 GLN A N 1
ATOM 1572 C CA . GLN A 1 188 ? 18.581 -15.910 -10.109 1.00 92.69 188 GLN A CA 1
ATOM 1573 C C . GLN A 1 188 ? 19.411 -14.619 -10.154 1.00 92.69 188 GLN A C 1
ATOM 1575 O O . GLN A 1 188 ? 18.847 -13.542 -10.013 1.00 92.69 188 GLN A O 1
ATOM 1580 N N . GLN A 1 189 ? 20.711 -14.699 -10.455 1.00 95.06 189 GLN A N 1
ATOM 1581 C CA . GLN A 1 189 ? 21.570 -13.515 -10.556 1.00 95.06 189 GLN A CA 1
ATOM 1582 C C . GLN A 1 189 ? 21.090 -12.523 -11.628 1.00 95.06 189 GLN A C 1
ATOM 1584 O O . GLN A 1 189 ? 20.981 -11.333 -11.360 1.00 95.06 189 GLN A O 1
ATOM 1589 N N . LYS A 1 190 ? 20.733 -13.004 -12.827 1.00 93.81 190 LYS A N 1
ATOM 1590 C CA . LYS A 1 190 ? 20.171 -12.160 -13.901 1.00 93.81 190 LYS A CA 1
ATOM 1591 C C . LYS A 1 190 ? 18.827 -11.535 -13.521 1.00 93.81 190 LYS A C 1
ATOM 1593 O O . LYS A 1 190 ? 18.561 -10.399 -13.907 1.00 93.81 190 LYS A O 1
ATOM 1598 N N . ARG A 1 191 ? 17.990 -12.267 -12.782 1.00 91.31 191 ARG A N 1
ATOM 1599 C CA . ARG A 1 191 ? 16.711 -11.764 -12.262 1.00 91.31 191 ARG A CA 1
ATOM 1600 C C . ARG A 1 191 ? 16.920 -10.648 -11.236 1.00 91.31 191 ARG A C 1
ATOM 1602 O O . ARG A 1 191 ? 16.325 -9.585 -11.381 1.00 91.31 191 ARG A O 1
ATOM 1609 N N . LEU A 1 192 ? 17.829 -10.851 -10.281 1.00 90.75 192 LEU A N 1
ATOM 1610 C CA . LEU A 1 192 ? 18.213 -9.849 -9.279 1.00 90.75 192 LEU A CA 1
ATOM 1611 C C . LEU A 1 192 ? 18.857 -8.613 -9.916 1.00 90.75 192 LEU A C 1
ATOM 1613 O O . LEU A 1 192 ? 18.527 -7.489 -9.551 1.00 90.75 192 LEU A O 1
ATOM 1617 N N . GLN A 1 193 ? 19.727 -8.803 -10.910 1.00 93.69 193 GLN A N 1
ATOM 1618 C CA . GLN A 1 193 ? 20.310 -7.693 -11.659 1.00 93.69 193 GLN A CA 1
ATOM 1619 C C . GLN A 1 193 ? 19.229 -6.885 -12.384 1.00 93.69 193 GLN A C 1
ATOM 1621 O O . GLN A 1 193 ? 19.247 -5.661 -12.323 1.00 93.69 193 GLN A O 1
ATOM 1626 N N . ALA A 1 194 ? 18.272 -7.548 -13.043 1.00 90.69 194 ALA A N 1
ATOM 1627 C CA . ALA A 1 194 ? 17.161 -6.854 -13.684 1.00 90.69 194 ALA A CA 1
ATOM 1628 C C . ALA A 1 194 ? 16.327 -6.067 -12.661 1.00 90.69 194 ALA A C 1
ATOM 1630 O O . ALA A 1 194 ? 16.039 -4.901 -12.905 1.00 90.69 194 ALA A O 1
ATOM 1631 N N . PHE A 1 195 ? 16.009 -6.657 -11.507 1.00 89.56 195 PHE A N 1
ATOM 1632 C CA . PHE A 1 195 ? 15.321 -5.953 -10.422 1.00 89.56 195 PHE A CA 1
ATOM 1633 C C . PHE A 1 195 ? 16.095 -4.701 -9.967 1.00 89.56 195 PHE A C 1
ATOM 1635 O O . PHE A 1 195 ? 15.539 -3.607 -9.953 1.00 89.56 195 PHE A O 1
ATOM 1642 N N . SER A 1 196 ? 17.402 -4.824 -9.714 1.00 90.50 196 SER A N 1
ATOM 1643 C CA . SER A 1 196 ? 18.265 -3.697 -9.324 1.00 90.50 196 SER A CA 1
ATOM 1644 C C . SER A 1 196 ? 18.366 -2.611 -10.407 1.00 90.50 196 SER A C 1
ATOM 1646 O O . SER A 1 196 ? 18.331 -1.421 -10.102 1.00 90.50 196 SER A O 1
ATOM 1648 N N . GLU A 1 197 ? 18.429 -2.989 -11.689 1.00 91.00 197 GLU A N 1
ATOM 1649 C CA . GLU A 1 197 ? 18.365 -2.044 -12.816 1.00 91.00 197 GLU A CA 1
ATOM 1650 C C . GLU A 1 197 ? 17.053 -1.243 -12.828 1.00 91.00 197 GLU A C 1
ATOM 1652 O O . GLU A 1 197 ? 17.019 -0.133 -13.360 1.00 91.00 197 GLU A O 1
ATOM 1657 N N . GLY A 1 198 ? 15.987 -1.790 -12.240 1.00 86.88 198 GLY A N 1
ATOM 1658 C CA . GLY A 1 198 ? 14.678 -1.162 -12.154 1.00 86.88 198 GLY A CA 1
ATOM 1659 C C . GLY A 1 198 ? 14.666 0.139 -11.351 1.00 86.88 198 GLY A C 1
ATOM 1660 O O . GLY A 1 198 ? 14.033 1.101 -11.789 1.00 86.88 198 GLY A O 1
ATOM 1661 N N . TYR A 1 199 ? 15.456 0.225 -10.277 1.00 87.12 199 TYR A N 1
ATOM 1662 C CA . TYR A 1 199 ? 15.598 1.442 -9.465 1.00 87.12 199 TYR A CA 1
ATOM 1663 C C . TYR A 1 199 ? 16.094 2.645 -10.276 1.00 87.12 199 TYR A C 1
ATOM 1665 O O . TYR A 1 199 ? 15.776 3.779 -9.956 1.00 87.12 199 TYR A O 1
ATOM 1673 N N . LYS A 1 200 ? 16.828 2.419 -11.373 1.00 90.19 200 LYS A N 1
ATOM 1674 C CA . LYS A 1 200 ? 17.352 3.495 -12.234 1.00 90.19 200 LYS A CA 1
ATOM 1675 C C . LYS A 1 200 ? 16.336 4.003 -13.260 1.00 90.19 200 LYS A C 1
ATOM 1677 O O . LYS A 1 200 ? 16.630 4.947 -13.993 1.00 90.19 200 LYS A O 1
ATOM 1682 N N . ILE A 1 201 ? 15.185 3.339 -13.391 1.00 90.31 201 ILE A N 1
ATOM 1683 C CA . ILE A 1 201 ? 14.146 3.707 -14.363 1.00 90.31 201 ILE A CA 1
ATOM 1684 C C . ILE A 1 201 ? 13.362 4.926 -13.876 1.00 90.31 201 ILE A C 1
ATOM 1686 O O . ILE A 1 201 ? 12.974 5.756 -14.701 1.00 90.31 201 ILE A O 1
ATOM 1690 N N . LEU A 1 202 ? 13.140 5.011 -12.563 1.00 89.75 202 LEU A N 1
ATOM 1691 C CA . LEU A 1 202 ? 12.356 6.049 -11.907 1.00 89.75 202 LEU A CA 1
ATOM 1692 C C . LEU A 1 202 ? 13.264 6.896 -11.025 1.00 89.75 202 LEU A C 1
ATOM 1694 O O . LEU A 1 202 ? 14.108 6.358 -10.319 1.00 89.75 202 LEU A O 1
ATOM 1698 N N . LYS A 1 203 ? 13.086 8.212 -11.058 1.00 86.00 203 LYS A N 1
ATOM 1699 C CA . LYS A 1 203 ? 13.871 9.160 -10.256 1.00 86.00 203 LYS A CA 1
ATOM 1700 C C . LYS A 1 203 ? 13.152 9.575 -8.979 1.00 86.00 203 LYS A C 1
ATOM 1702 O O . LYS A 1 203 ? 13.790 9.911 -7.991 1.00 86.00 203 LYS A O 1
ATOM 1707 N N . THR A 1 204 ? 11.824 9.580 -9.003 1.00 83.94 204 THR A N 1
ATOM 1708 C CA . THR A 1 204 ? 10.995 10.008 -7.868 1.00 83.94 204 THR A CA 1
ATOM 1709 C C . THR A 1 204 ? 11.026 9.112 -6.621 1.00 83.94 204 THR A C 1
ATOM 1711 O O . THR A 1 204 ? 10.804 9.672 -5.546 1.00 83.94 204 THR A O 1
ATOM 1714 N N . PRO A 1 205 ? 11.318 7.790 -6.677 1.00 85.44 205 PRO A N 1
ATOM 1715 C CA . PRO A 1 205 ? 11.414 6.963 -5.472 1.00 85.44 205 PRO A CA 1
ATOM 1716 C C . PRO A 1 205 ? 12.367 7.514 -4.410 1.00 85.44 205 PRO A C 1
ATOM 1718 O O . PRO A 1 205 ? 11.975 7.583 -3.253 1.00 85.44 205 PRO A O 1
ATOM 1721 N N . GLU A 1 206 ? 13.544 8.019 -4.798 1.00 84.44 206 GLU A N 1
ATOM 1722 C CA . GLU A 1 206 ? 14.531 8.578 -3.858 1.00 84.44 206 GLU A CA 1
ATOM 1723 C C . GLU A 1 206 ? 13.969 9.762 -3.047 1.00 84.44 206 GLU A C 1
ATOM 1725 O O . GLU A 1 206 ? 14.268 9.910 -1.864 1.00 84.44 206 GLU A O 1
ATOM 1730 N N . ILE A 1 207 ? 13.114 10.590 -3.662 1.00 86.94 207 ILE A N 1
ATOM 1731 C CA . ILE A 1 207 ? 12.474 11.738 -2.998 1.00 86.94 207 ILE A CA 1
ATOM 1732 C C . ILE A 1 207 ? 11.460 11.256 -1.962 1.00 86.94 207 ILE A C 1
ATOM 1734 O O . ILE A 1 207 ? 11.408 11.792 -0.861 1.00 86.94 207 ILE A O 1
ATOM 1738 N N . ILE A 1 208 ? 10.651 10.253 -2.307 1.00 88.75 208 ILE A N 1
ATOM 1739 C CA . ILE A 1 208 ? 9.615 9.721 -1.413 1.00 88.75 208 ILE A CA 1
ATOM 1740 C C . ILE A 1 208 ? 10.241 8.912 -0.273 1.00 88.75 208 ILE A C 1
ATOM 1742 O O . ILE A 1 208 ? 9.801 9.020 0.866 1.00 88.75 208 ILE A O 1
ATOM 1746 N N . GLU A 1 209 ? 11.292 8.150 -0.551 1.00 87.56 209 GLU A N 1
ATOM 1747 C CA . GLU A 1 209 ? 12.033 7.385 0.454 1.00 87.56 209 GLU A CA 1
ATOM 1748 C C . GLU A 1 209 ? 12.709 8.302 1.482 1.00 87.56 209 GLU A C 1
ATOM 1750 O O . GLU A 1 209 ? 12.742 7.959 2.661 1.00 87.56 209 GLU A O 1
ATOM 1755 N N . ALA A 1 210 ? 13.151 9.504 1.079 1.00 88.19 210 ALA A N 1
ATOM 1756 C CA . ALA A 1 210 ? 13.728 10.506 1.981 1.00 88.19 210 ALA A CA 1
ATOM 1757 C C . ALA A 1 210 ? 12.829 10.815 3.192 1.00 88.19 210 ALA A C 1
ATOM 1759 O O . ALA A 1 210 ? 13.323 10.920 4.313 1.00 88.19 210 ALA A O 1
ATOM 1760 N N . TYR A 1 211 ? 11.510 10.881 2.985 1.00 88.56 211 TYR A N 1
ATOM 1761 C CA . TYR A 1 211 ? 10.539 11.107 4.058 1.00 88.56 211 TYR A CA 1
ATOM 1762 C C . TYR A 1 211 ? 10.601 10.028 5.138 1.00 88.56 211 TYR A C 1
ATOM 1764 O O . TYR A 1 211 ? 10.475 10.319 6.322 1.00 88.56 211 TYR A O 1
ATOM 1772 N N . PHE A 1 212 ? 10.817 8.775 4.745 1.00 87.00 212 PHE A N 1
ATOM 1773 C CA . PHE A 1 212 ? 10.831 7.641 5.664 1.00 87.00 212 PHE A CA 1
ATOM 1774 C C . PHE A 1 212 ? 12.187 7.470 6.375 1.00 87.00 212 PHE A C 1
ATOM 1776 O O . PHE A 1 212 ? 12.302 6.648 7.279 1.00 87.00 212 PHE A O 1
ATOM 1783 N N . TYR A 1 213 ? 13.190 8.301 6.074 1.00 84.62 213 TYR A N 1
ATOM 1784 C CA . TYR A 1 213 ? 14.385 8.448 6.917 1.00 84.62 213 TYR A CA 1
ATOM 1785 C C . TYR A 1 213 ? 14.219 9.506 8.021 1.00 84.62 213 TYR A C 1
ATOM 1787 O O . TYR A 1 213 ? 15.034 9.556 8.940 1.00 84.62 213 TYR A O 1
ATOM 1795 N N . GLU A 1 214 ? 13.170 10.332 7.970 1.00 87.81 214 GLU A N 1
ATOM 1796 C CA . GLU A 1 214 ? 12.875 11.342 8.990 1.00 87.81 214 GLU A CA 1
ATOM 1797 C C . GLU A 1 214 ? 11.961 10.742 10.077 1.00 87.81 214 GLU A C 1
ATOM 1799 O O . GLU A 1 214 ? 10.785 10.461 9.835 1.00 87.81 214 GLU A O 1
ATOM 1804 N N . ASP A 1 215 ? 12.478 10.551 11.297 1.00 85.00 215 ASP A N 1
ATOM 1805 C CA . ASP A 1 215 ? 11.704 9.979 12.416 1.00 85.00 215 ASP A CA 1
ATOM 1806 C C . ASP A 1 215 ? 10.428 10.777 12.725 1.00 85.00 215 ASP A C 1
ATOM 1808 O O . ASP A 1 215 ? 9.372 10.186 12.968 1.00 85.00 215 ASP A O 1
ATOM 1812 N N . ASP A 1 216 ? 10.496 12.107 12.622 1.00 87.06 216 ASP A N 1
ATOM 1813 C CA . ASP A 1 216 ? 9.343 12.997 12.791 1.00 87.06 216 ASP A CA 1
ATOM 1814 C C . ASP A 1 216 ? 8.252 12.725 11.751 1.00 87.06 216 ASP A C 1
ATOM 1816 O O . ASP A 1 216 ? 7.063 12.684 12.088 1.00 87.06 216 ASP A O 1
ATOM 1820 N N . PHE A 1 217 ? 8.635 12.518 10.487 1.00 89.94 217 PHE A N 1
ATOM 1821 C CA . PHE A 1 217 ? 7.680 12.200 9.432 1.00 89.94 217 PHE A CA 1
ATOM 1822 C C . PHE A 1 217 ? 7.064 10.823 9.656 1.00 89.94 217 PHE A C 1
ATOM 1824 O O . PHE A 1 217 ? 5.840 10.695 9.616 1.00 89.94 217 PHE A O 1
ATOM 1831 N N . LYS A 1 218 ? 7.872 9.799 9.953 1.00 87.75 218 LYS A N 1
ATOM 1832 C CA . LYS A 1 218 ? 7.339 8.457 10.221 1.00 87.75 218 LYS A CA 1
ATOM 1833 C C . LYS A 1 218 ? 6.397 8.446 11.428 1.00 87.75 218 LYS A C 1
ATOM 1835 O O . LYS A 1 218 ? 5.360 7.783 11.395 1.00 87.75 218 LYS A O 1
ATOM 1840 N N . GLY A 1 219 ? 6.717 9.207 12.476 1.00 87.12 219 GLY A N 1
ATOM 1841 C CA . GLY A 1 219 ? 5.835 9.405 13.625 1.00 87.12 219 GLY A CA 1
ATOM 1842 C C . GLY A 1 219 ? 4.491 10.014 13.217 1.00 87.12 219 GLY A C 1
ATOM 1843 O O . GLY A 1 219 ? 3.440 9.488 13.581 1.00 87.12 219 GLY A O 1
ATOM 1844 N N . GLN A 1 220 ? 4.502 11.076 12.404 1.00 89.94 220 GLN A N 1
ATOM 1845 C CA . GLN A 1 220 ? 3.281 11.706 11.880 1.00 89.94 220 GLN A CA 1
ATOM 1846 C C . GLN A 1 220 ? 2.477 10.772 10.966 1.00 89.94 220 GLN A C 1
ATOM 1848 O O . GLN A 1 220 ? 1.250 10.720 11.076 1.00 89.94 220 GLN A O 1
ATOM 1853 N N . TRP A 1 221 ? 3.157 10.018 10.103 1.00 92.19 221 TRP A N 1
ATOM 1854 C CA . TRP A 1 221 ? 2.573 9.028 9.200 1.00 92.19 221 TRP A CA 1
ATOM 1855 C C . TRP A 1 221 ? 1.804 7.949 9.968 1.00 92.19 221 TRP A C 1
ATOM 1857 O O . TRP A 1 221 ? 0.599 7.773 9.761 1.00 92.19 221 TRP A O 1
ATOM 1867 N N . ARG A 1 222 ? 2.463 7.297 10.932 1.00 91.31 222 ARG A N 1
ATOM 1868 C CA . ARG A 1 222 ? 1.840 6.266 11.774 1.00 91.31 222 ARG A CA 1
ATOM 1869 C C . ARG A 1 222 ? 0.735 6.841 12.649 1.00 91.31 222 ARG A C 1
ATOM 1871 O O . ARG A 1 222 ? -0.336 6.249 12.771 1.00 91.31 222 ARG A O 1
ATOM 1878 N N . LYS A 1 223 ? 0.941 8.039 13.210 1.00 90.31 223 LYS A N 1
ATOM 1879 C CA . LYS A 1 223 ? -0.082 8.715 14.017 1.00 90.31 223 LYS A CA 1
ATOM 1880 C C . LYS A 1 223 ? -1.343 8.982 13.201 1.00 90.31 223 LYS A C 1
ATOM 1882 O O . LYS A 1 223 ? -2.443 8.772 13.709 1.00 90.31 223 LYS A O 1
ATOM 1887 N N . ALA A 1 224 ? -1.203 9.423 11.952 1.00 94.50 224 ALA A N 1
ATOM 1888 C CA . ALA A 1 224 ? -2.341 9.666 11.075 1.00 94.50 224 ALA A CA 1
ATOM 1889 C C . ALA A 1 224 ? -3.170 8.392 10.862 1.00 94.50 224 ALA A C 1
ATOM 1891 O O . ALA A 1 224 ? -4.401 8.463 10.897 1.00 94.50 224 ALA A O 1
ATOM 1892 N N . MET A 1 225 ? -2.514 7.237 10.712 1.00 95.25 225 MET A N 1
ATOM 1893 C CA . MET A 1 225 ? -3.190 5.944 10.599 1.00 95.25 225 MET A CA 1
ATOM 1894 C C . MET A 1 225 ? -3.874 5.534 11.909 1.00 95.25 225 MET A C 1
ATOM 1896 O O . MET A 1 225 ? -5.059 5.203 11.889 1.00 95.25 225 MET A O 1
ATOM 1900 N N . CYS A 1 226 ? -3.205 5.652 13.059 1.00 92.38 226 CYS A N 1
ATOM 1901 C CA . CYS A 1 226 ? -3.827 5.405 14.366 1.00 92.38 226 CYS A CA 1
ATOM 1902 C C . CYS A 1 226 ? -5.070 6.285 14.587 1.00 92.38 226 CYS A C 1
ATOM 1904 O O . CYS A 1 226 ? -6.125 5.797 14.991 1.00 92.38 226 CYS A O 1
ATOM 1906 N N . ASP A 1 227 ? -4.983 7.584 14.293 1.00 92.12 227 ASP A N 1
ATOM 1907 C CA . ASP A 1 227 ? -6.116 8.509 14.401 1.00 92.12 227 ASP A CA 1
ATOM 1908 C C . ASP A 1 227 ? -7.244 8.140 13.422 1.00 92.12 227 ASP A C 1
ATOM 1910 O O . ASP A 1 227 ? -8.427 8.310 13.730 1.00 92.12 227 ASP A O 1
ATOM 1914 N N . TYR A 1 228 ? -6.899 7.639 12.234 1.00 95.69 228 TYR A N 1
ATOM 1915 C CA . TYR A 1 228 ? -7.867 7.161 11.254 1.00 95.69 228 TYR A CA 1
ATOM 1916 C C . TYR A 1 228 ? -8.592 5.898 11.727 1.00 95.69 228 TYR A C 1
ATOM 1918 O O . TYR A 1 228 ? -9.817 5.847 11.614 1.00 95.69 228 TYR A O 1
ATOM 1926 N N . ILE A 1 229 ? -7.880 4.923 12.298 1.00 93.69 229 ILE A N 1
ATOM 1927 C CA . ILE A 1 229 ? -8.473 3.707 12.876 1.00 93.69 229 ILE A CA 1
ATOM 1928 C C . ILE A 1 229 ? -9.484 4.084 13.959 1.00 93.69 229 ILE A C 1
ATOM 1930 O O . ILE A 1 229 ? -10.635 3.662 13.896 1.00 93.69 229 ILE A O 1
ATOM 1934 N N . LYS A 1 230 ? -9.101 4.960 14.894 1.00 90.12 230 LYS A N 1
ATOM 1935 C CA . LYS A 1 230 ? -9.969 5.393 16.004 1.00 90.12 230 LYS A CA 1
ATOM 1936 C C . LYS A 1 230 ? -11.263 6.042 15.529 1.00 90.12 230 LYS A C 1
ATOM 1938 O O . LYS A 1 230 ? -12.336 5.728 16.034 1.00 90.12 230 LYS A O 1
ATOM 1943 N N . ARG A 1 231 ? -11.173 6.952 14.554 1.00 92.50 231 ARG A N 1
ATOM 1944 C CA . ARG A 1 231 ? -12.348 7.662 14.018 1.00 92.50 231 ARG A CA 1
ATOM 1945 C C . ARG A 1 231 ? -13.293 6.764 13.225 1.00 92.50 231 ARG A C 1
ATOM 1947 O O . ARG A 1 231 ? -14.440 7.149 13.041 1.00 92.50 231 ARG A O 1
ATOM 1954 N N . ASN A 1 232 ? -12.808 5.618 12.755 1.00 94.06 232 ASN A N 1
ATOM 1955 C CA . ASN A 1 232 ? -13.539 4.705 11.884 1.00 94.06 232 ASN A CA 1
ATOM 1956 C C . ASN A 1 232 ? -13.560 3.284 12.469 1.00 94.06 232 ASN A C 1
ATOM 1958 O O . ASN A 1 232 ? -13.484 2.317 11.718 1.00 94.06 232 ASN A O 1
ATOM 1962 N N . ALA A 1 233 ? -13.584 3.135 13.798 1.00 91.19 233 ALA A N 1
ATOM 1963 C CA . ALA A 1 233 ? -13.460 1.832 14.461 1.00 91.19 233 ALA A CA 1
ATOM 1964 C C . ALA A 1 233 ? -14.542 0.826 14.010 1.00 91.19 233 ALA A C 1
ATOM 1966 O O . ALA A 1 233 ? -14.267 -0.363 13.852 1.00 91.19 233 ALA A O 1
ATOM 1967 N N . ASP A 1 234 ? -15.740 1.326 13.704 1.00 91.62 234 ASP A N 1
ATOM 1968 C CA . ASP A 1 234 ? -16.875 0.589 13.135 1.00 91.62 234 ASP A CA 1
ATOM 1969 C C . ASP A 1 234 ? -16.593 -0.009 11.747 1.00 91.62 234 ASP A C 1
ATOM 1971 O O . ASP A 1 234 ? -17.284 -0.924 11.308 1.00 91.62 234 ASP A O 1
ATOM 1975 N N . GLN A 1 235 ? -15.571 0.488 11.048 1.00 93.88 235 GLN A N 1
ATOM 1976 C CA . GLN A 1 235 ? -15.121 -0.052 9.769 1.00 93.88 235 GLN A CA 1
ATOM 1977 C C . GLN A 1 235 ? -14.184 -1.248 9.934 1.00 93.88 235 GLN A C 1
ATOM 1979 O O . GLN A 1 235 ? -13.910 -1.923 8.946 1.00 93.88 235 GLN A O 1
ATOM 1984 N N . TYR A 1 236 ? -13.695 -1.535 11.139 1.00 91.38 236 TYR A N 1
ATOM 1985 C CA . TYR A 1 236 ? -12.758 -2.634 11.384 1.00 91.38 236 TYR A CA 1
ATOM 1986 C C . TYR A 1 236 ? -13.373 -3.762 12.199 1.00 91.38 236 TYR A C 1
ATOM 1988 O O . TYR A 1 236 ? -13.024 -4.923 11.993 1.00 91.38 236 TYR A O 1
ATOM 1996 N N . ALA A 1 237 ? -14.279 -3.426 13.116 1.00 90.75 237 ALA A N 1
ATOM 1997 C CA . ALA A 1 237 ? -14.745 -4.372 14.105 1.00 90.75 237 ALA A CA 1
ATOM 1998 C C . ALA A 1 237 ? -16.148 -4.077 14.631 1.00 90.75 237 ALA A C 1
ATOM 2000 O O . ALA A 1 237 ? -16.634 -2.944 14.608 1.00 90.75 237 ALA A O 1
ATOM 2001 N N . VAL A 1 238 ? -16.772 -5.123 15.166 1.00 89.88 238 VAL A N 1
ATOM 2002 C CA . VAL A 1 238 ? -17.963 -4.996 16.001 1.00 89.88 238 VAL A CA 1
ATOM 2003 C C . VAL A 1 238 ? -17.500 -4.618 17.403 1.00 89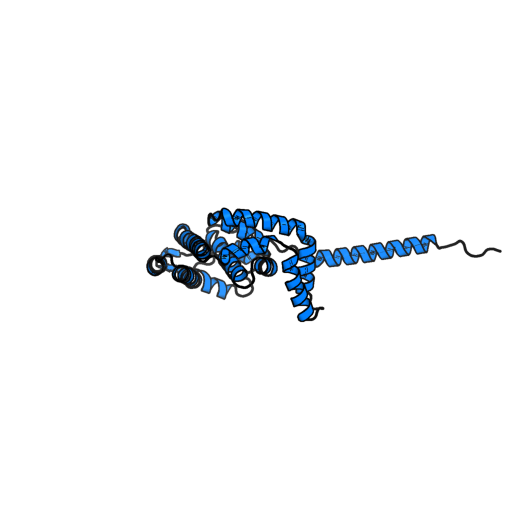.88 238 VAL A C 1
ATOM 2005 O O . VAL A 1 238 ? -16.750 -5.358 18.034 1.00 89.88 238 VAL A O 1
ATOM 2008 N N . LEU A 1 239 ? -17.931 -3.451 17.876 1.00 87.62 239 LEU A N 1
ATOM 2009 C CA . LEU A 1 239 ? -17.588 -2.963 19.208 1.00 87.62 239 LEU A CA 1
ATOM 2010 C C . LEU A 1 239 ? -18.596 -3.499 20.227 1.00 87.62 239 LEU A C 1
ATOM 2012 O O . LEU A 1 239 ? -19.783 -3.167 20.125 1.00 87.62 239 LEU A O 1
ATOM 2016 N N . ALA A 1 240 ? -18.112 -4.310 21.169 1.00 82.25 240 ALA A N 1
ATOM 2017 C CA . ALA A 1 240 ? -18.872 -4.772 22.330 1.00 82.25 240 ALA A CA 1
ATOM 2018 C C . ALA A 1 240 ? -19.080 -3.640 23.357 1.00 82.25 240 ALA A C 1
ATOM 2020 O O . ALA A 1 240 ? -18.259 -2.684 23.399 1.00 82.25 240 ALA A O 1
#

Solvent-accessible surface area (backbone atoms only — not comparable to full-atom values): 13172 Å² total; per-residue (Å²): 141,88,79,90,90,84,56,72,69,58,56,51,51,49,52,49,52,49,52,52,50,52,50,49,49,51,49,50,52,51,54,65,72,58,62,79,72,70,67,43,52,62,85,48,65,35,56,59,60,71,72,78,58,40,80,42,52,56,63,61,63,47,46,48,49,62,78,28,63,53,90,44,49,68,38,36,52,50,37,53,52,52,48,40,59,69,59,38,47,66,56,54,63,75,40,64,94,42,81,85,38,69,68,56,54,31,47,31,16,35,49,42,42,40,51,54,39,46,54,55,47,50,58,26,35,76,73,60,24,50,58,42,25,48,69,77,46,54,32,43,58,60,26,44,56,52,35,30,58,78,52,65,37,63,70,62,42,53,55,48,51,53,38,55,50,49,48,63,78,40,38,72,61,53,51,52,31,52,48,47,34,67,38,82,93,47,55,70,69,58,14,52,49,32,48,61,56,45,59,76,76,54,75,51,42,65,64,60,42,53,49,72,72,34,60,70,50,45,30,52,54,47,45,35,50,53,56,49,47,66,78,39,43,72,34,43,30,48,70,97

Secondary structure (DSSP, 8-state):
-----SSHHHHHHHHHHHHHHHHHHHHHHHHHHS--PPPP-TTSS-SS--SS-EEE-HHHHHHHHHHT-S--HHHHHHHHHHHHHHHTHHHHHHTTTTTT-HHHHHHS-HHHHHHHHHHHHHHHHHHHHHHHHHHH-GGGHHHHHHHHHHTT-HHHHHHHHHHHHHHHHTHHHHHHHHHHHH-TTS-HHHHHHHHHHHTTT-STHHHHHHHHT-HHHHHHHHHHHHHHHHHTGGGTEEE-

pLDDT: mean 86.38, std 10.74, range [42.22, 98.44]

Radius of gyration: 24.36 Å; Cα contacts (8 Å, |Δi|>4): 240; chains: 1; bounding box: 42×36×100 Å